Protein AF-0000000078831819 (afdb_homodimer)

Radius of gyration: 23.9 Å; Cα contacts (8 Å, |Δi|>4): 317; chains: 2; bounding box: 110×60×54 Å

pLDDT: mean 78.84, std 21.41, range [28.0, 97.81]

Foldseek 3Di:
DDPPPPPPPPPPVPPPQQDQDDPLLVLLQVQCQVPPWDFLVSSVCVSCVVPVVDQDSVRSVVSQVVCCVSQQWPWDPPDPTGIIHGPDHPVVNVVSVLQVCCVPPVVNDSVVVVVVVPPPDPPDPVNVVVVVVVVVVVVVVVD/DDPPPPPPPPPPVPPPQQDQDDPLLVLLQVQCQVPPWDFLVSSVCVSCVVPVVDQDSVRSVVSQVVCCVSQQWPWDPPDPTGIIHGPDHPVVNVVSVLQVCCVPPVVNDSVVVVVVVPPPDPPDPVNVVVVVVVVVVVVVVVD

Organism: Myxococcus xanthus (strain DK1622) (NCBI:txid246197)

Secondary structure (DSSP, 8-state):
----------------PPPPP-HHHHHHHHHHHHH-SEEHHHHHHHHHSS-TTSS-HHHHHHHHHHHHHHTSEEEE-SSSS-EEEESS-HHHHHHHHHHHHHHHHSTT-HHHHHHHHHHHS---HHHHHHHHHHHHHHHHTT-/----------------PPPPP-HHHHHHHHHHHHH-SEEHHHHHHHHHSS-TTSS-HHHHHHHHHHHHHHTSEEEE-SSSS-EEEESS-HHHHHHHHHHHHHHHHSTT-HHHHHHHHHHHS---HHHHHHHHHHHHHHHHTT-

Sequence (286 aa):
MDPGNRVTEGSIMSETKLPRPTDGELAILRVLWARGDSTVREVHEALTRDEPEGTGYTTVLKLMQIMTEKGLVERDESQRAHVYRPRATEQRTQRQLVTDLVDRAFGGSPARLAMQALSSKKTRPEELAELRRLLDTLEGGEEMDPGNRVTEGSIMSETKLPRPTDGELAILRVLWARGDSTVREVHEALTRDEPEGTGYTTVLKLMQIMTEKGLVERDESQRAHVYRPRATEQRTQRQLVTDLVDRAFGGSPARLAMQALSSKKTRPEELAELRRLLDTLEGGEE

Structure (mmCIF, N/CA/C/O backbone):
data_AF-0000000078831819-model_v1
#
loop_
_entity.id
_entity.type
_entity.pdbx_description
1 polymer 'Transcriptional regulator'
#
loop_
_atom_site.group_PDB
_atom_site.id
_atom_site.type_symbol
_atom_site.label_atom_id
_atom_site.label_alt_id
_atom_site.label_comp_id
_atom_site.label_asym_id
_atom_site.label_entity_id
_atom_site.label_seq_id
_atom_site.pdbx_PDB_ins_code
_atom_site.Cartn_x
_atom_site.Cartn_y
_atom_site.Cartn_z
_atom_site.occupancy
_atom_site.B_iso_or_equiv
_atom_site.auth_seq_id
_atom_site.auth_comp_id
_atom_site.auth_asym_id
_atom_site.auth_atom_id
_atom_site.pdbx_PDB_model_num
ATOM 1 N N . MET A 1 1 ? 55.812 18.984 -0.105 1 28 1 MET A N 1
ATOM 2 C CA . MET A 1 1 ? 54.875 17.875 -0.067 1 28 1 MET A CA 1
ATOM 3 C C . MET A 1 1 ? 53.438 18.375 -0.022 1 28 1 MET A C 1
ATOM 5 O O . MET A 1 1 ? 53.062 19.094 0.899 1 28 1 MET A O 1
ATOM 9 N N . ASP A 1 2 ? 52.781 18.656 -1.198 1 32.28 2 ASP A N 1
ATOM 10 C CA . ASP A 1 2 ? 51.562 19.344 -1.568 1 32.28 2 ASP A CA 1
ATOM 11 C C . ASP A 1 2 ? 50.344 18.625 -1.001 1 32.28 2 ASP A C 1
ATOM 13 O O . ASP A 1 2 ? 50.25 17.391 -1.072 1 32.28 2 ASP A O 1
ATOM 17 N N . PRO A 1 3 ? 49.688 19.219 0.095 1 40.97 3 PRO A N 1
ATOM 18 C CA . PRO A 1 3 ? 48.469 18.766 0.741 1 40.97 3 PRO A CA 1
ATOM 19 C C . PRO A 1 3 ? 47.344 18.453 -0.26 1 40.97 3 PRO A C 1
ATOM 21 O O . PRO A 1 3 ? 46.906 19.344 -0.987 1 40.97 3 PRO A O 1
ATOM 24 N N . GLY A 1 4 ? 47.562 17.5 -1.184 1 33.91 4 GLY A N 1
ATOM 25 C CA . GLY A 1 4 ? 46.594 17.125 -2.193 1 33.91 4 GLY A CA 1
ATOM 26 C C . GLY A 1 4 ? 45.188 17.047 -1.657 1 33.91 4 GLY A C 1
ATOM 27 O O . GLY A 1 4 ? 44.969 16.828 -0.462 1 33.91 4 GLY A O 1
ATOM 28 N N . ASN A 1 5 ? 44.25 17.844 -2.244 1 34.47 5 ASN A N 1
ATOM 29 C CA . ASN A 1 5 ? 42.812 18.016 -2.229 1 34.47 5 ASN A CA 1
ATOM 30 C C . ASN A 1 5 ? 42.094 16.672 -2.281 1 34.47 5 ASN A C 1
ATOM 32 O O . ASN A 1 5 ? 42.062 16.016 -3.324 1 34.47 5 ASN A O 1
ATOM 36 N N . ARG A 1 6 ? 42.281 15.727 -1.35 1 34.19 6 ARG A N 1
ATOM 37 C CA . ARG A 1 6 ? 41.406 14.578 -1.283 1 34.19 6 ARG A CA 1
ATOM 38 C C . ARG A 1 6 ? 39.969 14.977 -1.597 1 34.19 6 ARG A C 1
ATOM 40 O O . ARG A 1 6 ? 39.438 15.938 -1.018 1 34.19 6 ARG A O 1
ATOM 47 N N . VAL A 1 7 ? 39.531 14.867 -2.824 1 34.16 7 VAL A N 1
ATOM 48 C CA . VAL A 1 7 ? 38.125 14.852 -3.199 1 34.16 7 VAL A CA 1
ATOM 49 C C . VAL A 1 7 ? 37.281 14.203 -2.086 1 34.16 7 VAL A C 1
ATOM 51 O O . VAL A 1 7 ? 37.594 13.094 -1.64 1 34.16 7 VAL A O 1
ATOM 54 N N . THR A 1 8 ? 36.812 14.859 -1.076 1 34.12 8 THR A N 1
ATOM 55 C CA . THR A 1 8 ? 35.75 14.484 -0.169 1 34.12 8 THR A CA 1
ATOM 56 C C . THR A 1 8 ? 34.688 13.641 -0.892 1 34.12 8 THR A C 1
ATOM 58 O O . THR A 1 8 ? 34.156 14.055 -1.924 1 34.12 8 THR A O 1
ATOM 61 N N . GLU A 1 9 ? 35 12.391 -1.192 1 35.53 9 GLU A N 1
ATOM 62 C CA . GLU A 1 9 ? 33.969 11.438 -1.613 1 35.53 9 GLU A CA 1
ATOM 63 C C . GLU A 1 9 ? 32.625 11.781 -1.012 1 35.53 9 GLU A C 1
ATOM 65 O O . GLU A 1 9 ? 32.469 11.859 0.21 1 35.53 9 GLU A O 1
ATOM 70 N N . GLY A 1 10 ? 31.938 12.805 -1.481 1 32.88 10 GLY A N 1
ATOM 71 C CA . GLY A 1 10 ? 30.562 13.125 -1.182 1 32.88 10 GLY A CA 1
ATOM 72 C C . GLY A 1 10 ? 29.75 11.922 -0.715 1 32.88 10 GLY A C 1
ATOM 73 O O . GLY A 1 10 ? 29.781 10.867 -1.348 1 32.88 10 GLY A O 1
ATOM 74 N N . SER A 1 11 ? 29.703 11.547 0.594 1 34.66 11 SER A N 1
ATOM 75 C CA . SER A 1 11 ? 28.734 10.672 1.253 1 34.66 11 SER A CA 1
ATOM 76 C C . SER A 1 11 ? 27.422 10.602 0.471 1 34.66 11 SER A C 1
ATOM 78 O O . SER A 1 11 ? 26.609 11.531 0.524 1 34.66 11 SER A O 1
ATOM 80 N N . ILE A 1 12 ? 27.375 10.453 -0.701 1 37.41 12 ILE A N 1
ATOM 81 C CA . ILE A 1 12 ? 26.109 10.195 -1.387 1 37.41 12 ILE A CA 1
ATOM 82 C C . ILE A 1 12 ? 25.172 9.445 -0.459 1 37.41 12 ILE A C 1
ATOM 84 O O . ILE A 1 12 ? 25.453 8.305 -0.063 1 37.41 12 ILE A O 1
ATOM 88 N N . MET A 1 13 ? 24.703 9.891 0.662 1 36.41 13 MET A N 1
ATOM 89 C CA . MET A 1 13 ? 23.672 9.32 1.527 1 36.41 13 MET A CA 1
ATOM 90 C C . MET A 1 13 ? 22.766 8.367 0.749 1 36.41 13 MET A C 1
ATOM 92 O O . MET A 1 13 ? 22.078 8.781 -0.179 1 36.41 13 MET A O 1
ATOM 96 N N . SER A 1 14 ? 23.172 7.242 0.326 1 42.62 14 SER A N 1
ATOM 97 C CA . SER A 1 14 ? 22.328 6.16 -0.177 1 42.62 14 SER A CA 1
ATOM 98 C C . SER A 1 14 ? 20.891 6.336 0.264 1 42.62 14 SER A C 1
ATOM 100 O O . SER A 1 14 ? 20.609 6.539 1.448 1 42.62 14 SER A O 1
ATOM 102 N N . GLU A 1 15 ? 20.172 7.062 -0.358 1 53.5 15 GLU A N 1
ATOM 103 C CA . GLU A 1 15 ? 18.781 7.277 0.006 1 53.5 15 GLU A CA 1
ATOM 104 C C . GLU A 1 15 ? 18.141 6.004 0.561 1 53.5 15 GLU A C 1
ATOM 106 O O . GLU A 1 15 ? 17.953 5.027 -0.17 1 53.5 15 GLU A O 1
ATOM 111 N N . THR A 1 16 ? 18.562 5.617 1.801 1 65.25 16 THR A N 1
ATOM 112 C CA . THR A 1 16 ? 18.047 4.453 2.51 1 65.25 16 THR A CA 1
ATOM 113 C C . THR A 1 16 ? 16.516 4.371 2.367 1 65.25 16 THR A C 1
ATOM 115 O O . THR A 1 16 ? 15.852 5.395 2.23 1 65.25 16 THR A O 1
ATOM 118 N N . LYS A 1 17 ? 16.094 3.244 2.088 1 82.25 17 LYS A N 1
ATOM 119 C CA . LYS A 1 17 ? 14.664 2.971 2.014 1 82.25 17 LYS A CA 1
ATOM 120 C C . LYS A 1 17 ? 13.961 3.389 3.301 1 82.25 17 LYS A C 1
ATOM 122 O O . LYS A 1 17 ? 14.422 3.07 4.398 1 82.25 17 LYS A O 1
ATOM 127 N N . LEU A 1 18 ? 13.062 4.359 3.176 1 86.38 18 LEU A N 1
ATOM 128 C CA . LEU A 1 18 ? 12.25 4.785 4.309 1 86.38 18 LEU A CA 1
ATOM 129 C C . LEU A 1 18 ? 11.375 3.643 4.812 1 86.38 18 LEU A C 1
ATOM 131 O O . LEU A 1 18 ? 10.891 2.83 4.02 1 86.38 18 LEU A O 1
ATOM 135 N N . PRO A 1 19 ? 11.273 3.611 6.109 1 92.5 19 PRO A N 1
ATOM 136 C CA . PRO A 1 19 ? 10.289 2.637 6.59 1 92.5 19 PRO A CA 1
ATOM 137 C C . PRO A 1 19 ? 8.891 2.893 6.043 1 92.5 19 PRO A C 1
ATOM 139 O O . PRO A 1 19 ? 8.484 4.047 5.879 1 92.5 19 PRO A O 1
ATOM 142 N N . ARG A 1 20 ? 8.242 1.849 5.812 1 91.06 20 ARG A N 1
ATOM 143 C CA . ARG A 1 20 ? 6.871 1.971 5.324 1 91.06 20 ARG A CA 1
ATOM 144 C C . ARG A 1 20 ? 5.926 2.389 6.445 1 91.06 20 ARG A C 1
ATOM 146 O O . ARG A 1 20 ? 5.766 1.664 7.43 1 91.06 20 ARG A O 1
ATOM 153 N N . PRO A 1 21 ? 5.293 3.459 6.293 1 95.44 21 PRO A N 1
ATOM 154 C CA . PRO A 1 21 ? 4.375 3.885 7.352 1 95.44 21 PRO A CA 1
ATOM 155 C C . PRO A 1 21 ? 3.08 3.074 7.375 1 95.44 21 PRO A C 1
ATOM 157 O O . PRO A 1 21 ? 2.59 2.66 6.32 1 95.44 21 PRO A O 1
ATOM 160 N N . THR A 1 22 ? 2.568 2.881 8.625 1 93 22 THR A N 1
ATOM 161 C CA . THR A 1 22 ? 1.211 2.363 8.766 1 93 22 THR A CA 1
ATOM 162 C C . THR A 1 22 ? 0.185 3.43 8.383 1 93 22 THR A C 1
ATOM 164 O O . THR A 1 22 ? 0.547 4.57 8.086 1 93 22 THR A O 1
ATOM 167 N N . ASP A 1 23 ? -1.104 3.076 8.383 1 92.38 23 ASP A N 1
ATOM 168 C CA . ASP A 1 23 ? -2.158 4.027 8.039 1 92.38 23 ASP A CA 1
ATOM 169 C C . ASP A 1 23 ? -2.184 5.191 9.031 1 92.38 23 ASP A C 1
ATOM 171 O O . ASP A 1 23 ? -2.293 6.352 8.625 1 92.38 23 ASP A O 1
ATOM 175 N N . GLY A 1 24 ? -2.086 4.824 10.266 1 93.75 24 GLY A N 1
ATOM 176 C CA . GLY A 1 24 ? -2.07 5.855 11.289 1 93.75 24 GLY A CA 1
ATOM 177 C C . GLY A 1 24 ? -0.877 6.785 11.18 1 93.75 24 GLY A C 1
ATOM 178 O O . GLY A 1 24 ? -1.009 7.996 11.375 1 93.75 24 GLY A O 1
ATOM 179 N N . GLU A 1 25 ? 0.225 6.223 10.867 1 96.88 25 GLU A N 1
ATOM 180 C CA . GLU A 1 25 ? 1.442 7.016 10.719 1 96.88 25 GLU A CA 1
ATOM 181 C C . GLU A 1 25 ? 1.363 7.922 9.492 1 96.88 25 GLU A C 1
ATOM 183 O O . GLU A 1 25 ? 1.803 9.07 9.539 1 96.88 25 GLU A O 1
ATOM 188 N N . LEU A 1 26 ? 0.798 7.398 8.477 1 95.94 26 LEU A N 1
ATOM 189 C CA . LEU A 1 26 ? 0.632 8.195 7.262 1 95.94 26 LEU A CA 1
ATOM 190 C C . LEU A 1 26 ? -0.303 9.375 7.508 1 95.94 26 LEU A C 1
ATOM 192 O O . LEU A 1 26 ? -0.081 10.469 6.984 1 95.94 26 LEU A O 1
ATOM 196 N N . ALA A 1 27 ? -1.314 9.18 8.289 1 94.94 27 ALA A N 1
ATOM 197 C CA . ALA A 1 27 ? -2.227 10.258 8.648 1 94.94 27 ALA A CA 1
ATOM 198 C C . ALA A 1 27 ? -1.489 11.375 9.383 1 94.94 27 ALA A C 1
ATOM 200 O O . ALA A 1 27 ? -1.714 12.562 9.117 1 94.94 27 ALA A O 1
ATOM 201 N N . ILE A 1 28 ? -0.644 10.953 10.227 1 96.88 28 ILE A N 1
ATOM 202 C CA . ILE A 1 28 ? 0.141 11.922 10.984 1 96.88 28 ILE A CA 1
ATOM 203 C C . ILE A 1 28 ? 1.095 12.656 10.047 1 96.88 28 ILE A C 1
ATOM 205 O O . ILE A 1 28 ? 1.221 13.883 10.117 1 96.88 28 ILE A O 1
ATOM 209 N N . LEU A 1 29 ? 1.795 11.93 9.195 1 97.62 29 LEU A N 1
ATOM 210 C CA . LEU A 1 29 ? 2.699 12.539 8.227 1 97.62 29 LEU A CA 1
ATOM 211 C C . LEU A 1 29 ? 1.966 13.562 7.363 1 97.62 29 LEU A C 1
ATOM 213 O O . LEU A 1 29 ? 2.496 14.641 7.082 1 97.62 29 LEU A O 1
ATOM 217 N N . ARG A 1 30 ? 0.798 13.242 6.957 1 96 30 ARG A N 1
ATOM 218 C CA . ARG A 1 30 ? 0.017 14.156 6.133 1 96 30 ARG A CA 1
ATOM 219 C C . ARG A 1 30 ? -0.252 15.461 6.871 1 96 30 ARG A C 1
ATOM 221 O O . ARG A 1 30 ? -0.198 16.547 6.273 1 96 30 ARG A O 1
ATOM 228 N N . VAL A 1 31 ? -0.571 15.398 8.117 1 96.31 31 VAL A N 1
ATOM 229 C CA . VAL A 1 31 ? -0.778 16.594 8.93 1 96.31 31 VAL A CA 1
ATOM 230 C C . VAL A 1 31 ? 0.507 17.422 8.969 1 96.31 31 VAL A C 1
ATOM 232 O O . VAL A 1 31 ? 0.478 18.641 8.773 1 96.31 31 VAL A O 1
ATOM 235 N N . LEU A 1 32 ? 1.627 16.781 9.203 1 97.19 32 LEU A N 1
ATOM 236 C CA . LEU A 1 32 ? 2.91 17.469 9.32 1 97.19 32 LEU A CA 1
ATOM 237 C C . LEU A 1 32 ? 3.303 18.109 7.996 1 97.19 32 LEU A C 1
ATOM 239 O O . LEU A 1 32 ? 3.879 19.203 7.984 1 97.19 32 LEU A O 1
ATOM 243 N N . TRP A 1 33 ? 3.035 17.438 6.918 1 96.44 33 TRP A N 1
ATOM 244 C CA . TRP A 1 33 ? 3.334 18.016 5.605 1 96.44 33 TRP A CA 1
ATOM 245 C C . TRP A 1 33 ? 2.467 19.234 5.332 1 96.44 33 TRP A C 1
ATOM 247 O O . TRP A 1 33 ? 2.938 20.219 4.758 1 96.44 33 TRP A O 1
ATOM 257 N N . ALA A 1 34 ? 1.276 19.172 5.727 1 94.88 34 ALA A N 1
ATOM 258 C CA . ALA A 1 34 ? 0.322 20.25 5.453 1 94.88 34 ALA A CA 1
ATOM 259 C C . ALA A 1 34 ? 0.553 21.438 6.375 1 94.88 34 ALA A C 1
ATOM 261 O O . ALA A 1 34 ? 0.52 22.594 5.938 1 94.88 34 ALA A O 1
ATOM 262 N N . ARG A 1 35 ? 0.819 21.172 7.625 1 94.69 35 ARG A N 1
ATOM 263 C CA . ARG A 1 35 ? 0.891 22.219 8.648 1 94.69 35 ARG A CA 1
ATOM 264 C C . ARG A 1 35 ? 2.33 22.672 8.867 1 94.69 35 ARG A C 1
ATOM 266 O O . ARG A 1 35 ? 2.57 23.812 9.289 1 94.69 35 ARG A O 1
ATOM 273 N N . GLY A 1 36 ? 3.227 21.797 8.625 1 94.38 36 GLY A N 1
ATOM 274 C CA . GLY A 1 36 ? 4.605 22.047 9.023 1 94.38 36 GLY A CA 1
ATOM 275 C C . GLY A 1 36 ? 4.938 21.484 10.391 1 94.38 36 GLY A C 1
ATOM 276 O O . GLY A 1 36 ? 4.191 20.656 10.93 1 94.38 36 GLY A O 1
ATOM 277 N N . ASP A 1 37 ? 6.109 21.891 10.906 1 94.25 37 ASP A N 1
ATOM 278 C CA . ASP A 1 37 ? 6.527 21.422 12.219 1 94.25 37 ASP A CA 1
ATOM 279 C C . ASP A 1 37 ? 5.414 21.609 13.25 1 94.25 37 ASP A C 1
ATOM 281 O O . ASP A 1 37 ? 4.824 22.688 13.344 1 94.25 37 ASP A O 1
ATOM 285 N N . SER A 1 38 ? 5.074 20.547 13.961 1 95.81 38 SER A N 1
ATOM 286 C CA . SER A 1 38 ? 3.912 20.578 14.844 1 95.81 38 SER A CA 1
ATOM 287 C C . SER A 1 38 ? 4.176 19.812 16.141 1 95.81 38 SER A C 1
ATOM 289 O O . SER A 1 38 ? 4.961 18.859 16.156 1 95.81 38 SER A O 1
ATOM 291 N N . THR A 1 39 ? 3.533 20.297 17.172 1 95.19 39 THR A N 1
ATOM 292 C CA . THR A 1 39 ? 3.523 19.547 18.438 1 95.19 39 THR A CA 1
ATOM 293 C C . THR A 1 39 ? 2.52 18.406 18.375 1 95.19 39 THR A C 1
ATOM 295 O O . THR A 1 39 ? 1.704 18.328 17.453 1 95.19 39 THR A O 1
ATOM 298 N N . VAL A 1 40 ? 2.65 17.5 19.375 1 95.69 40 VAL A N 1
ATOM 299 C CA . VAL A 1 40 ? 1.69 16.406 19.484 1 95.69 40 VAL A CA 1
ATOM 300 C C . VAL A 1 40 ? 0.275 16.969 19.578 1 95.69 40 VAL A C 1
ATOM 302 O O . VAL A 1 40 ? -0.653 16.453 18.953 1 95.69 40 VAL A O 1
ATOM 305 N N . ARG A 1 41 ? 0.105 18.016 20.328 1 94.25 41 ARG A N 1
ATOM 306 C CA . ARG A 1 41 ? -1.2 18.625 20.516 1 94.25 41 ARG A CA 1
ATOM 307 C C . ARG A 1 41 ? -1.77 19.125 19.203 1 94.25 41 ARG A C 1
ATOM 309 O O . ARG A 1 41 ? -2.939 18.891 18.891 1 94.25 41 ARG A O 1
ATOM 316 N N . GLU A 1 42 ? -0.965 19.797 18.469 1 95 42 GLU A N 1
ATOM 317 C CA . GLU A 1 42 ? -1.386 20.344 17.172 1 95 42 GLU A CA 1
ATOM 318 C C . GLU A 1 42 ? -1.774 19.234 16.203 1 95 42 GLU A C 1
ATOM 320 O O . GLU A 1 42 ? -2.762 19.344 15.484 1 95 42 GLU A O 1
ATOM 325 N N . VAL A 1 43 ? -0.988 18.172 16.188 1 96.75 43 VAL A N 1
ATOM 326 C CA . VAL A 1 43 ? -1.274 17.047 15.312 1 96.75 43 VAL A CA 1
ATOM 327 C C . VAL A 1 43 ? -2.584 16.391 15.734 1 96.75 43 VAL A C 1
ATOM 329 O O . VAL A 1 43 ? -3.434 16.078 14.891 1 96.75 43 VAL A O 1
ATOM 332 N N . HIS A 1 44 ? -2.729 16.203 17.031 1 96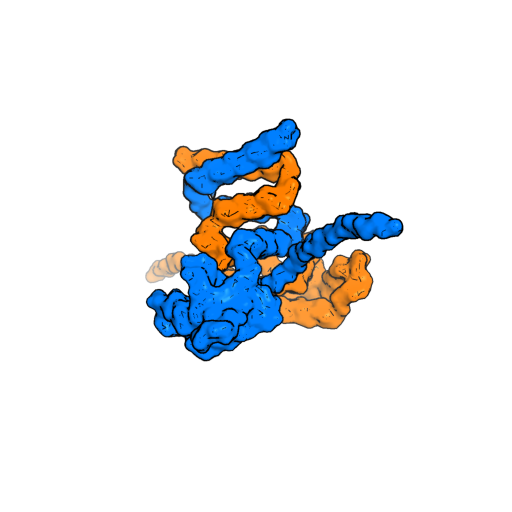.19 44 HIS A N 1
ATOM 333 C CA . HIS A 1 44 ? -3.936 15.586 17.562 1 96.19 44 HIS A CA 1
ATOM 334 C C . HIS A 1 44 ? -5.18 16.391 17.188 1 96.19 44 HIS A C 1
ATOM 336 O O . HIS A 1 44 ? -6.172 15.82 16.734 1 96.19 44 HIS A O 1
ATOM 342 N N . GLU A 1 45 ? -5.137 17.672 17.344 1 95.31 45 GLU A N 1
ATOM 343 C CA . GLU A 1 45 ? -6.254 18.547 17.016 1 95.31 45 GLU A CA 1
ATOM 344 C C . GLU A 1 45 ? -6.602 18.469 15.531 1 95.31 45 GLU A C 1
ATOM 346 O O . GLU A 1 45 ? -7.781 18.438 15.164 1 95.31 45 GLU A O 1
ATOM 351 N N . ALA A 1 46 ? -5.574 18.422 14.75 1 94.81 46 ALA A N 1
ATOM 352 C CA . ALA A 1 46 ? -5.793 18.359 13.305 1 94.81 46 ALA A CA 1
ATOM 353 C C . ALA A 1 46 ? -6.461 17.047 12.914 1 94.81 46 ALA A C 1
ATOM 355 O O . ALA A 1 46 ? -7.328 17.016 12.039 1 94.81 46 ALA A O 1
ATOM 356 N N . LEU A 1 47 ? -6.051 15.922 13.492 1 93.94 47 LEU A N 1
ATOM 357 C CA . LEU A 1 47 ? -6.57 14.594 13.172 1 93.94 47 LEU A CA 1
ATOM 358 C C . LEU A 1 47 ? -8.016 14.453 13.648 1 93.94 47 LEU A C 1
ATOM 360 O O . LEU A 1 47 ? -8.781 13.664 13.086 1 93.94 47 LEU A O 1
ATOM 364 N N . THR A 1 48 ? -8.414 15.156 14.656 1 92.31 48 THR A N 1
ATOM 365 C CA . THR A 1 48 ? -9.711 14.93 15.289 1 92.31 48 THR A CA 1
ATOM 366 C C . THR A 1 48 ? -10.664 16.078 14.992 1 92.31 48 THR A C 1
ATOM 368 O O . THR A 1 48 ? -11.766 16.141 15.539 1 92.31 48 THR A O 1
ATOM 371 N N . ARG A 1 49 ? -10.164 16.984 14.234 1 87.62 49 ARG A N 1
ATOM 372 C CA . ARG A 1 49 ? -10.961 18.172 13.93 1 87.62 49 ARG A CA 1
ATOM 373 C C . ARG A 1 49 ? -12.344 17.781 13.43 1 87.62 49 ARG A C 1
ATOM 375 O O . ARG A 1 49 ? -13.352 18.328 13.883 1 87.62 49 ARG A O 1
ATOM 382 N N . ASP A 1 50 ? -12.398 16.844 12.586 1 79.12 50 ASP A N 1
ATOM 383 C CA . ASP A 1 50 ? -13.688 16.484 12 1 79.12 50 ASP A CA 1
ATOM 384 C C . ASP A 1 50 ? -14.227 15.188 12.609 1 79.12 50 ASP A C 1
ATOM 386 O O . ASP A 1 50 ? -15.344 14.773 12.305 1 79.12 50 ASP A O 1
ATOM 390 N N . GLU A 1 51 ? -13.445 14.562 13.453 1 78.19 51 GLU A N 1
ATOM 391 C CA . GLU A 1 51 ? -13.852 13.344 14.164 1 78.19 51 GLU A CA 1
ATOM 392 C C . GLU A 1 51 ? -13.406 13.383 15.617 1 78.19 51 GLU A C 1
ATOM 394 O O . GLU A 1 51 ? -12.438 12.719 15.992 1 78.19 51 GLU A O 1
ATOM 399 N N . PRO A 1 52 ? -14.211 14.047 16.422 1 71.38 52 PRO A N 1
ATOM 400 C CA . PRO A 1 52 ? -13.805 14.227 17.812 1 71.38 52 PRO A CA 1
ATOM 401 C C . PRO A 1 52 ? -13.562 12.906 18.531 1 71.38 52 PRO A C 1
ATOM 403 O O . PRO A 1 52 ? -12.742 12.836 19.453 1 71.38 52 PRO A O 1
ATOM 406 N N . GLU A 1 53 ? -14.32 11.938 18.109 1 70.44 53 GLU A N 1
ATOM 407 C CA . GLU A 1 53 ? -14.125 10.633 18.734 1 70.44 53 GLU A CA 1
ATOM 408 C C . GLU A 1 53 ? -13.008 9.852 18.062 1 70.44 53 GLU A C 1
ATOM 410 O O . GLU A 1 53 ? -12.867 8.641 18.266 1 70.44 53 GLU A O 1
ATOM 415 N N . GLY A 1 54 ? -12.266 10.602 17.453 1 75.12 54 GLY A N 1
ATOM 416 C CA . GLY A 1 54 ? -11.211 9.961 16.672 1 75.12 54 GLY A CA 1
ATOM 417 C C . GLY A 1 54 ? -10.047 9.5 17.531 1 75.12 54 GLY A C 1
ATOM 418 O O . GLY A 1 54 ? -10.242 9.078 18.672 1 75.12 54 GLY A O 1
ATOM 419 N N . THR A 1 55 ? -8.82 9.406 17.203 1 82 55 THR A N 1
ATOM 420 C CA . THR A 1 55 ? -7.605 8.891 17.828 1 82 55 THR A CA 1
ATOM 421 C C . THR A 1 55 ? -7.27 9.688 19.078 1 82 55 THR A C 1
ATOM 423 O O . THR A 1 55 ? -7.203 10.922 19.047 1 82 55 THR A O 1
ATOM 426 N N . GLY A 1 56 ? -7.203 9.016 20.188 1 92.31 56 GLY A N 1
ATOM 427 C CA . GLY A 1 56 ? -6.883 9.664 21.453 1 92.31 56 GLY A CA 1
ATOM 428 C C . GLY A 1 56 ? -5.531 10.352 21.453 1 92.31 56 GLY A C 1
ATOM 429 O O . GLY A 1 56 ? -4.648 9.984 20.672 1 92.31 56 GLY A O 1
ATOM 430 N N . TYR A 1 57 ? -5.438 11.336 22.375 1 94.5 57 TYR A N 1
ATOM 431 C CA . TYR A 1 57 ? -4.203 12.102 22.484 1 94.5 57 TYR A CA 1
ATOM 432 C C . TYR A 1 57 ? -3.023 11.188 22.797 1 94.5 57 TYR A C 1
ATOM 434 O O . TYR A 1 57 ? -1.969 11.289 22.172 1 94.5 57 TYR A O 1
ATOM 442 N N . THR A 1 58 ? -3.129 10.281 23.688 1 94.88 58 THR A N 1
ATOM 443 C CA . THR A 1 58 ? -2.055 9.391 24.094 1 94.88 58 THR A CA 1
ATOM 444 C C . THR A 1 58 ? -1.65 8.461 22.953 1 94.88 58 THR A C 1
ATOM 446 O O . THR A 1 58 ? -0.479 8.102 22.828 1 94.88 58 THR A O 1
ATOM 449 N N . THR A 1 59 ? -2.623 8.078 22.156 1 95.38 59 THR A N 1
ATO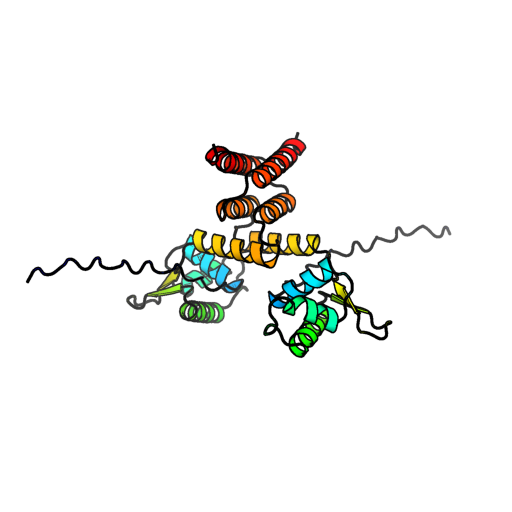M 450 C CA . THR A 1 59 ? -2.35 7.262 20.984 1 95.38 59 THR A CA 1
ATOM 451 C C . THR A 1 59 ? -1.479 8.023 19.984 1 95.38 59 THR A C 1
ATOM 453 O O . THR A 1 59 ? -0.493 7.488 19.469 1 95.38 59 THR A O 1
ATOM 456 N N . VAL A 1 60 ? -1.88 9.25 19.812 1 96.81 60 VAL A N 1
ATOM 457 C CA . VAL A 1 60 ? -1.116 10.086 18.891 1 96.81 60 VAL A CA 1
ATOM 458 C C . VAL A 1 60 ? 0.299 10.289 19.422 1 96.81 60 VAL A C 1
ATOM 460 O O . VAL A 1 60 ? 1.274 10.188 18.672 1 96.81 60 VAL A O 1
ATOM 463 N N . LEU A 1 61 ? 0.396 10.539 20.688 1 96.44 61 LEU A N 1
ATOM 464 C CA . LEU A 1 61 ? 1.696 10.711 21.328 1 96.44 61 LEU A CA 1
ATOM 465 C C . LEU A 1 61 ? 2.564 9.477 21.125 1 96.44 61 LEU A C 1
ATOM 467 O O . LEU A 1 61 ? 3.707 9.578 20.672 1 96.44 61 LEU A O 1
ATOM 471 N N . LYS A 1 62 ? 2.076 8.367 21.391 1 97.31 62 LYS A N 1
ATOM 472 C CA . LYS A 1 62 ? 2.807 7.105 21.25 1 97.31 62 LYS A CA 1
ATOM 473 C C . LYS A 1 62 ? 3.219 6.855 19.812 1 97.31 62 LYS A C 1
ATOM 475 O O . LYS A 1 62 ? 4.344 6.418 19.547 1 97.31 62 LYS A O 1
ATOM 480 N N . LEU A 1 63 ? 2.293 7.113 18.969 1 97.38 63 LEU A N 1
ATOM 481 C CA . LEU A 1 63 ? 2.592 6.914 17.547 1 97.38 63 LEU A CA 1
ATOM 482 C C . LEU A 1 63 ? 3.742 7.812 17.109 1 97.38 63 LEU A C 1
ATOM 484 O O . LEU A 1 63 ? 4.637 7.367 16.375 1 97.38 63 LEU A O 1
ATOM 488 N N . MET A 1 64 ? 3.693 9.008 17.516 1 97.5 64 MET A N 1
ATOM 489 C CA . MET A 1 64 ? 4.738 9.945 17.109 1 97.5 64 MET A CA 1
ATOM 490 C C . MET A 1 64 ? 6.082 9.555 17.719 1 97.5 64 MET A C 1
ATOM 492 O O . MET A 1 64 ? 7.129 9.758 17.094 1 97.5 64 MET A O 1
ATOM 496 N N . GLN A 1 65 ? 6.047 8.969 18.875 1 97 65 GLN A N 1
ATOM 497 C CA . GLN A 1 65 ? 7.266 8.43 19.469 1 97 65 GLN A CA 1
ATOM 498 C C . GLN A 1 65 ? 7.797 7.246 18.672 1 97 65 GLN A C 1
ATOM 500 O O . GLN A 1 65 ? 8.992 7.172 18.391 1 97 65 GLN A O 1
ATOM 505 N N . ILE A 1 66 ? 6.941 6.355 18.312 1 97.75 66 ILE A N 1
ATOM 506 C CA . ILE A 1 66 ? 7.293 5.203 17.5 1 97.75 66 ILE A CA 1
ATOM 507 C C . ILE A 1 66 ? 7.852 5.676 16.156 1 97.75 66 ILE A C 1
ATOM 509 O O . ILE A 1 66 ? 8.844 5.137 15.656 1 97.75 66 ILE A O 1
ATOM 513 N N . MET A 1 67 ? 7.207 6.641 15.617 1 97.81 67 MET A N 1
ATOM 514 C CA . MET A 1 67 ? 7.645 7.191 14.336 1 97.81 67 MET A CA 1
ATOM 515 C C . MET A 1 67 ? 9.047 7.773 14.445 1 97.81 67 MET A C 1
ATOM 517 O O . MET A 1 67 ? 9.828 7.715 13.492 1 97.81 67 MET A O 1
ATOM 521 N N . THR A 1 68 ? 9.352 8.367 15.523 1 96.69 68 THR A N 1
ATOM 522 C CA . THR A 1 68 ? 10.688 8.898 15.766 1 96.69 68 THR A CA 1
ATOM 523 C C . THR A 1 68 ? 11.719 7.766 15.797 1 96.69 68 THR A C 1
ATOM 525 O O . THR A 1 68 ? 12.781 7.871 15.18 1 96.69 68 THR A O 1
ATOM 528 N N . GLU A 1 69 ? 11.391 6.688 16.453 1 96.69 69 GLU A N 1
ATOM 529 C CA . GLU A 1 69 ? 12.273 5.531 16.531 1 96.69 69 GLU A CA 1
ATOM 530 C C . GLU A 1 69 ? 12.5 4.906 15.156 1 96.69 69 GLU A C 1
ATOM 532 O O . GLU A 1 69 ? 13.602 4.457 14.844 1 96.69 69 GLU A O 1
ATOM 537 N N . LYS A 1 70 ? 11.414 4.887 14.375 1 96.19 70 LYS A N 1
ATOM 538 C CA . LYS A 1 70 ? 11.477 4.316 13.031 1 96.19 70 LYS A CA 1
ATOM 539 C C . LYS A 1 70 ? 12.242 5.23 12.086 1 96.19 70 LYS A C 1
ATOM 541 O O . LYS A 1 70 ? 12.648 4.809 11 1 96.19 70 LYS A O 1
ATOM 546 N N . GLY A 1 71 ? 12.359 6.488 12.406 1 95.88 71 GLY A N 1
ATOM 547 C CA . GLY A 1 71 ? 13.016 7.461 11.539 1 95.88 71 GLY A CA 1
ATOM 548 C C . GLY A 1 71 ? 12.07 8.102 10.547 1 95.88 71 GLY A C 1
ATOM 549 O O . GLY A 1 71 ? 12.508 8.602 9.508 1 95.88 71 GLY A O 1
ATOM 550 N N . LEU A 1 72 ? 10.797 8.07 10.82 1 97.5 72 LEU A N 1
ATOM 551 C CA . LEU A 1 72 ? 9.82 8.719 9.953 1 97.5 72 LEU A CA 1
ATOM 552 C C . LEU A 1 72 ? 9.703 10.203 10.281 1 97.5 72 LEU A C 1
ATOM 554 O O . LEU A 1 72 ? 9.383 11.008 9.406 1 97.5 72 LEU A O 1
ATOM 558 N N . VAL A 1 73 ? 9.914 10.562 11.555 1 97.31 73 VAL A N 1
ATOM 559 C CA . VAL A 1 73 ? 9.898 11.953 12 1 97.31 73 VAL A CA 1
ATOM 560 C C . VAL A 1 73 ? 11.102 12.219 12.906 1 97.31 73 VAL A C 1
ATOM 562 O O . VAL A 1 73 ? 11.758 11.281 13.367 1 97.31 73 VAL A O 1
ATOM 565 N N . GLU A 1 74 ? 11.414 13.43 12.992 1 95.56 74 GLU A N 1
ATOM 566 C CA . GLU A 1 74 ? 12.406 13.891 13.953 1 95.56 74 GLU A CA 1
ATOM 567 C C . GLU A 1 74 ? 11.781 14.82 14.992 1 95.56 74 GLU A C 1
ATOM 569 O O . GLU A 1 74 ? 10.852 15.57 14.68 1 95.56 74 GLU A O 1
ATOM 574 N N . ARG A 1 75 ? 12.258 14.68 16.141 1 93.75 75 ARG A N 1
ATOM 575 C CA . ARG A 1 75 ? 11.797 15.523 17.25 1 93.75 75 ARG A CA 1
ATOM 576 C C . ARG A 1 75 ? 12.836 16.578 17.609 1 93.75 75 ARG A C 1
ATOM 578 O O . ARG A 1 75 ? 14.008 16.25 17.812 1 93.75 75 ARG A O 1
ATOM 585 N N . ASP A 1 76 ? 12.43 17.812 17.469 1 85.31 76 ASP A N 1
ATOM 586 C CA . ASP A 1 76 ? 13.281 18.891 17.922 1 85.31 76 ASP A CA 1
ATOM 587 C C . ASP A 1 76 ? 13.156 19.109 19.422 1 85.31 76 ASP A C 1
ATOM 589 O O . ASP A 1 76 ? 12.094 19.516 19.906 1 85.31 76 ASP A O 1
ATOM 593 N N . GLU A 1 77 ? 14.18 18.797 20.125 1 74.75 77 GLU A N 1
ATOM 594 C CA . GLU A 1 77 ? 14.172 18.875 21.578 1 74.75 77 GLU A CA 1
ATOM 595 C C . GLU A 1 77 ? 14.609 20.266 22.047 1 74.75 77 GLU A C 1
ATOM 597 O O . GLU A 1 77 ? 14.672 20.531 23.25 1 74.75 77 GLU A O 1
ATOM 602 N N . SER A 1 78 ? 15.078 21.062 21.172 1 74.06 78 SER A N 1
ATOM 603 C CA . SER A 1 78 ? 15.633 22.359 21.578 1 74.06 78 SER A CA 1
ATOM 604 C C . SER A 1 78 ? 14.539 23.312 22.047 1 74.06 78 SER A C 1
ATOM 606 O O . SER A 1 78 ? 14.82 24.297 22.719 1 74.06 78 SER A O 1
ATOM 608 N N . GLN A 1 79 ? 13.383 23.047 21.547 1 64.81 79 GLN A N 1
ATOM 609 C CA . GLN A 1 79 ? 12.273 23.906 21.938 1 64.81 79 GLN A CA 1
ATOM 610 C C . GLN A 1 79 ? 11.492 23.297 23.109 1 64.81 79 GLN A C 1
ATOM 612 O O . GLN A 1 79 ? 11.578 22.094 23.359 1 64.81 79 GLN A O 1
ATOM 617 N N . ARG A 1 80 ? 11.086 24.156 23.969 1 66.5 80 ARG A N 1
ATOM 618 C CA . ARG A 1 80 ? 10.297 23.734 25.125 1 66.5 80 ARG A CA 1
ATOM 619 C C . ARG A 1 80 ? 9.281 22.672 24.719 1 66.5 80 ARG A C 1
ATOM 621 O O . ARG A 1 80 ? 9.141 21.656 25.406 1 66.5 80 ARG A O 1
ATOM 628 N N . ALA A 1 81 ? 8.531 22.938 23.641 1 71.12 81 ALA A N 1
ATOM 629 C CA . ALA A 1 81 ? 7.57 21.922 23.203 1 71.12 81 ALA A CA 1
ATOM 630 C C . ALA A 1 81 ? 8.203 20.969 22.203 1 71.12 81 ALA A C 1
ATOM 632 O O . ALA A 1 81 ? 9.023 21.375 21.375 1 71.12 81 ALA A O 1
ATOM 633 N N . HIS A 1 82 ? 8.023 19.609 22.453 1 86.5 82 HIS A N 1
ATOM 634 C CA . HIS A 1 82 ? 8.5 18.625 21.469 1 86.5 82 HIS A CA 1
ATOM 635 C C . HIS A 1 82 ? 7.859 18.859 20.109 1 86.5 82 HIS A C 1
ATOM 637 O O . HIS A 1 82 ? 6.656 18.672 19.938 1 86.5 82 HIS A O 1
ATOM 643 N N . VAL A 1 83 ? 8.602 19.547 19.297 1 94.44 83 VAL A N 1
ATOM 644 C CA . VAL A 1 83 ? 8.164 19.812 17.938 1 94.44 83 VAL A CA 1
ATOM 645 C C . VAL A 1 83 ? 8.664 18.719 17 1 94.44 83 VAL A C 1
ATOM 647 O O . VAL A 1 83 ? 9.828 18.328 17.062 1 94.44 83 VAL A O 1
ATOM 650 N N . TYR A 1 84 ? 7.734 18.219 16.234 1 96.81 84 TYR A N 1
ATOM 651 C CA . TYR A 1 84 ? 8.047 17.141 15.305 1 96.81 84 TYR A CA 1
ATOM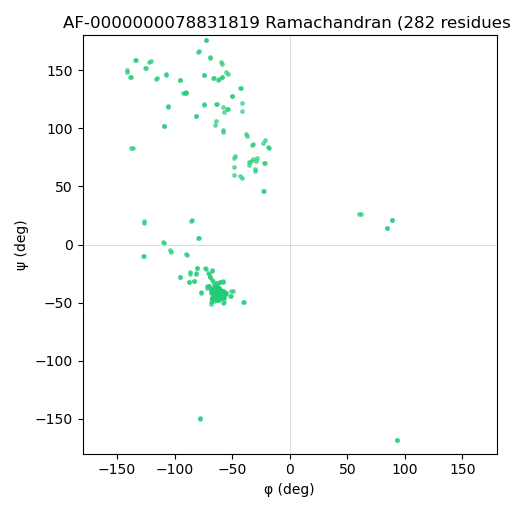 652 C C . TYR A 1 84 ? 8.062 17.641 13.867 1 96.81 84 TYR A C 1
ATOM 654 O O . TYR A 1 84 ? 7.266 18.516 13.5 1 96.81 84 TYR A O 1
ATOM 662 N N . ARG A 1 85 ? 8.945 17.047 13.086 1 96.12 85 ARG A N 1
ATOM 663 C CA . ARG A 1 85 ? 8.992 17.312 11.656 1 96.12 85 ARG A CA 1
ATOM 664 C C . ARG A 1 85 ? 9.203 16.016 10.867 1 96.12 85 ARG A C 1
ATOM 666 O O . ARG A 1 85 ? 9.898 15.117 11.328 1 96.12 85 ARG A O 1
ATOM 673 N N . PRO A 1 86 ? 8.555 15.938 9.672 1 96.88 86 PRO A N 1
ATOM 674 C CA . PRO A 1 86 ? 8.805 14.75 8.852 1 96.88 86 PRO A CA 1
ATOM 675 C C . PRO A 1 86 ? 10.25 14.664 8.352 1 96.88 86 PRO A C 1
ATOM 677 O O . PRO A 1 86 ? 10.852 15.695 8.031 1 96.88 86 PRO A O 1
ATOM 680 N N . ARG A 1 87 ? 10.758 13.461 8.305 1 95.94 87 ARG A N 1
ATOM 681 C CA . ARG A 1 87 ? 12.117 13.273 7.82 1 95.94 87 ARG A CA 1
ATOM 682 C C . ARG A 1 87 ? 12.164 13.25 6.297 1 95.94 87 ARG A C 1
ATOM 684 O O . ARG A 1 87 ? 13.219 13.469 5.695 1 95.94 87 ARG A O 1
ATOM 691 N N . ALA A 1 88 ? 11.133 12.922 5.66 1 95.44 88 ALA A N 1
ATOM 692 C CA . ALA A 1 88 ? 11.031 12.891 4.203 1 95.44 88 ALA A CA 1
ATOM 693 C C . ALA A 1 88 ? 9.859 13.727 3.715 1 95.44 88 ALA A C 1
ATOM 695 O O . ALA A 1 88 ? 8.891 13.945 4.449 1 95.44 88 ALA A O 1
ATOM 696 N N . THR A 1 89 ? 10 14.227 2.533 1 94.75 89 THR A N 1
ATOM 697 C CA . THR A 1 89 ? 8.914 14.984 1.927 1 94.75 89 THR A CA 1
ATOM 698 C C . THR A 1 89 ? 7.746 14.062 1.578 1 94.75 89 THR A C 1
ATOM 700 O O . THR A 1 89 ? 7.91 12.844 1.503 1 94.75 89 THR A O 1
ATOM 703 N N . GLU A 1 90 ? 6.633 14.688 1.416 1 94.44 90 GLU A N 1
ATOM 704 C CA . GLU A 1 90 ? 5.461 13.953 0.953 1 94.44 90 GLU A CA 1
ATOM 705 C C . GLU A 1 90 ? 5.734 13.258 -0.379 1 94.44 90 GLU A C 1
ATOM 707 O O . GLU A 1 90 ? 5.395 12.086 -0.558 1 94.44 90 GLU A O 1
ATOM 712 N N . GLN A 1 91 ? 6.395 13.922 -1.237 1 89.62 91 GLN A N 1
ATOM 713 C CA . GLN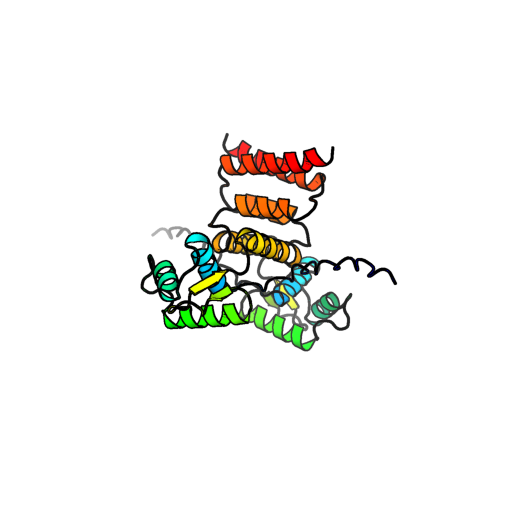 A 1 91 ? 6.68 13.391 -2.568 1 89.62 91 GLN A CA 1
ATOM 714 C C . GLN A 1 91 ? 7.59 12.172 -2.494 1 89.62 91 GLN A C 1
ATOM 716 O O . GLN A 1 91 ? 7.34 11.164 -3.162 1 89.62 91 GLN A O 1
ATOM 721 N N . ARG A 1 92 ? 8.617 12.234 -1.694 1 91.88 92 ARG A N 1
ATOM 722 C CA . ARG A 1 92 ? 9.523 11.109 -1.539 1 91.88 92 ARG A CA 1
ATOM 723 C C . ARG A 1 92 ? 8.805 9.891 -0.971 1 91.88 92 ARG A C 1
ATOM 725 O O . ARG A 1 92 ? 9 8.766 -1.442 1 91.88 92 ARG A O 1
ATOM 732 N N . THR A 1 93 ? 7.965 10.141 0.007 1 94.5 93 THR A N 1
ATOM 733 C CA . THR A 1 93 ? 7.215 9.055 0.633 1 94.5 93 THR A CA 1
ATOM 734 C C . THR A 1 93 ? 6.227 8.438 -0.355 1 94.5 93 THR A C 1
ATOM 736 O O . THR A 1 93 ? 6.117 7.215 -0.45 1 94.5 93 THR A O 1
ATOM 739 N N . GLN A 1 94 ? 5.59 9.266 -1.104 1 92.88 94 GLN A N 1
ATOM 740 C CA . GLN A 1 94 ? 4.664 8.797 -2.127 1 92.88 94 GLN A CA 1
ATOM 741 C C . GLN A 1 94 ? 5.379 7.941 -3.17 1 92.88 94 GLN A C 1
ATOM 743 O O . GLN A 1 94 ? 4.887 6.879 -3.557 1 92.88 94 GLN A O 1
ATOM 748 N N . ARG A 1 95 ? 6.496 8.344 -3.57 1 91.25 95 ARG A N 1
ATOM 749 C CA . ARG A 1 95 ? 7.273 7.594 -4.551 1 91.25 95 ARG A CA 1
ATOM 750 C C . ARG A 1 95 ? 7.625 6.207 -4.023 1 91.25 95 ARG A C 1
ATOM 752 O O . ARG A 1 95 ? 7.52 5.215 -4.75 1 91.25 95 ARG A O 1
ATOM 759 N N . GLN A 1 96 ? 8.023 6.227 -2.82 1 93.88 96 GLN A N 1
ATOM 760 C CA . GLN A 1 96 ? 8.398 4.945 -2.229 1 93.88 96 GLN A CA 1
ATOM 761 C C . GLN A 1 96 ? 7.195 4.016 -2.115 1 93.88 96 GLN A C 1
ATOM 763 O O . GLN A 1 96 ? 7.301 2.818 -2.391 1 93.88 96 GLN A O 1
ATOM 768 N N . LEU A 1 97 ? 6.059 4.57 -1.686 1 95.12 97 LEU A N 1
ATOM 769 C CA . LEU A 1 97 ? 4.84 3.773 -1.569 1 95.12 97 LEU A CA 1
ATOM 770 C C . LEU A 1 97 ? 4.434 3.201 -2.922 1 95.12 97 LEU A C 1
ATOM 772 O O . LEU A 1 97 ? 4.031 2.039 -3.014 1 95.12 97 LEU A O 1
ATOM 776 N N . VAL A 1 98 ? 4.555 3.943 -3.938 1 94.19 98 VAL A N 1
ATOM 777 C CA . VAL A 1 98 ? 4.211 3.521 -5.289 1 94.19 98 VAL A CA 1
ATOM 778 C C . VAL A 1 98 ? 5.172 2.43 -5.754 1 94.19 98 VAL A C 1
ATOM 780 O O . VAL A 1 98 ? 4.742 1.39 -6.258 1 94.19 98 VAL A O 1
ATOM 783 N N . THR A 1 99 ? 6.445 2.65 -5.535 1 92.88 99 THR A N 1
ATOM 784 C CA . THR A 1 99 ? 7.453 1.677 -5.934 1 92.88 99 THR A CA 1
ATOM 785 C C . THR A 1 99 ? 7.211 0.332 -5.258 1 92.88 99 THR A C 1
ATOM 787 O O . THR A 1 99 ? 7.262 -0.715 -5.906 1 92.88 99 THR A O 1
ATOM 790 N N . ASP A 1 100 ? 6.883 0.443 -4.012 1 93.19 100 ASP A N 1
ATOM 791 C CA . ASP A 1 100 ? 6.621 -0.775 -3.25 1 93.19 100 ASP A CA 1
ATOM 792 C C . ASP A 1 100 ? 5.414 -1.523 -3.805 1 93.19 100 ASP A C 1
ATOM 794 O O . ASP A 1 100 ? 5.453 -2.744 -3.973 1 93.19 100 ASP A O 1
ATOM 798 N N . LEU A 1 101 ? 4.387 -0.785 -4.07 1 94.75 101 LEU A N 1
ATOM 799 C CA . LEU A 1 101 ? 3.174 -1.408 -4.586 1 94.75 101 LEU A CA 1
ATOM 800 C C . LEU A 1 101 ? 3.42 -2.012 -5.965 1 94.75 101 LEU A C 1
ATOM 802 O O . LEU A 1 101 ? 2.939 -3.107 -6.262 1 94.75 101 LEU A O 1
ATOM 806 N N . VAL A 1 102 ? 4.133 -1.352 -6.816 1 93.75 102 VAL A N 1
ATOM 807 C CA . VAL A 1 102 ? 4.473 -1.84 -8.148 1 93.75 102 VAL A CA 1
ATOM 808 C C . VAL A 1 102 ? 5.188 -3.184 -8.039 1 93.75 102 VAL A C 1
ATOM 810 O O . VAL A 1 102 ? 4.816 -4.148 -8.711 1 93.75 102 VAL A O 1
ATOM 813 N N . ASP A 1 103 ? 6.117 -3.283 -7.152 1 92.81 103 ASP A N 1
ATOM 814 C CA . ASP A 1 103 ? 6.934 -4.484 -6.992 1 92.81 103 ASP A CA 1
ATOM 815 C C . ASP A 1 103 ? 6.113 -5.633 -6.41 1 92.81 103 ASP A C 1
ATOM 817 O O . ASP A 1 103 ? 6.227 -6.773 -6.859 1 92.81 103 ASP A O 1
ATOM 821 N N . ARG A 1 104 ? 5.25 -5.309 -5.574 1 93.25 104 ARG A N 1
ATOM 822 C CA . ARG A 1 104 ? 4.562 -6.355 -4.824 1 93.25 104 ARG A CA 1
ATOM 823 C C . ARG A 1 104 ? 3.338 -6.855 -5.582 1 93.25 104 ARG A C 1
ATOM 825 O O . ARG A 1 104 ? 2.998 -8.039 -5.512 1 93.25 104 ARG A O 1
ATOM 832 N N . ALA A 1 105 ? 2.713 -5.938 -6.344 1 94.75 105 ALA A N 1
ATOM 833 C CA . ALA A 1 105 ? 1.371 -6.309 -6.785 1 94.75 105 ALA A CA 1
ATOM 834 C C . ALA A 1 105 ? 1.236 -6.176 -8.297 1 94.75 105 ALA A C 1
ATOM 836 O O . ALA A 1 105 ? 0.267 -6.66 -8.891 1 94.75 105 ALA A O 1
ATOM 837 N N . PHE A 1 106 ? 2.205 -5.598 -8.883 1 91.62 106 PHE A N 1
ATOM 838 C CA . PHE A 1 106 ? 2.016 -5.34 -10.305 1 91.62 106 PHE A CA 1
ATOM 839 C C . PHE A 1 106 ? 3.182 -5.898 -11.117 1 91.62 106 PHE A C 1
ATOM 841 O O . PHE A 1 106 ? 3.465 -5.422 -12.219 1 91.62 106 PHE A O 1
ATOM 848 N N . GLY A 1 107 ? 3.898 -6.781 -10.539 1 87.75 107 GLY A N 1
ATOM 849 C CA . GLY A 1 107 ? 4.957 -7.477 -11.258 1 87.75 107 GLY A CA 1
ATOM 850 C C . GLY A 1 107 ? 6.047 -6.547 -11.758 1 87.75 107 GLY A C 1
ATOM 851 O O . GLY A 1 107 ? 6.629 -6.781 -12.82 1 87.75 107 GLY A O 1
ATOM 852 N N . GLY A 1 108 ? 6.188 -5.461 -11.086 1 89.5 108 GLY A N 1
ATOM 853 C CA . GLY A 1 108 ? 7.242 -4.531 -11.453 1 89.5 108 GLY A CA 1
ATOM 854 C C . GLY A 1 108 ? 6.84 -3.582 -12.57 1 89.5 108 GLY A C 1
ATOM 855 O O . GLY A 1 108 ? 7.672 -2.834 -13.086 1 89.5 108 GLY A O 1
ATOM 856 N N . SER A 1 109 ? 5.602 -3.482 -12.875 1 85.56 109 SER A N 1
ATOM 857 C CA . SER A 1 109 ? 5.152 -2.654 -13.992 1 85.56 109 SER A CA 1
ATOM 858 C C . SER A 1 109 ? 4.422 -1.411 -13.508 1 85.56 109 SER A C 1
ATOM 860 O O . SER A 1 109 ? 3.238 -1.475 -13.164 1 85.56 109 SER A O 1
ATOM 862 N N . PRO A 1 110 ? 5.102 -0.246 -13.523 1 88.25 110 PRO A N 1
ATOM 863 C CA . PRO A 1 110 ? 4.426 1.001 -13.164 1 88.25 110 PRO A CA 1
ATOM 864 C C . PRO A 1 110 ? 3.254 1.327 -14.086 1 88.25 110 PRO A C 1
ATOM 866 O O . PRO A 1 110 ? 2.258 1.903 -13.641 1 88.25 110 PRO A O 1
ATOM 869 N N . ALA A 1 111 ? 3.379 0.944 -15.297 1 80.94 111 ALA A N 1
ATOM 870 C CA . ALA A 1 111 ? 2.324 1.209 -16.266 1 80.94 111 ALA A CA 1
ATOM 871 C C . ALA A 1 111 ? 1.033 0.489 -15.898 1 80.94 111 ALA A C 1
ATOM 873 O O . ALA A 1 111 ? -0.057 1.054 -16.016 1 80.94 111 ALA A O 1
ATOM 874 N N . ARG A 1 112 ? 1.126 -0.712 -15.484 1 84.62 112 ARG A N 1
ATOM 875 C CA . ARG A 1 112 ? -0.049 -1.475 -15.078 1 84.62 112 ARG A CA 1
ATOM 876 C C . ARG A 1 112 ? -0.731 -0.828 -13.875 1 84.62 112 ARG A C 1
ATOM 878 O O . ARG A 1 112 ? -1.961 -0.762 -13.812 1 84.62 112 ARG A O 1
ATOM 885 N N . LEU A 1 113 ? 0.07 -0.334 -12.938 1 91.12 113 LEU A N 1
ATOM 886 C CA . LEU A 1 113 ? -0.483 0.378 -11.789 1 91.12 113 LEU A CA 1
ATOM 887 C C . LEU A 1 113 ? -1.206 1.646 -12.234 1 91.12 113 LEU A C 1
ATOM 889 O O . LEU A 1 113 ? -2.322 1.919 -11.789 1 91.12 113 LEU A O 1
ATOM 893 N N . ALA A 1 114 ? -0.531 2.344 -13.055 1 87.56 114 ALA A N 1
ATOM 894 C CA . ALA A 1 114 ? -1.111 3.594 -13.539 1 87.56 114 ALA A CA 1
ATOM 895 C C . ALA A 1 114 ? -2.443 3.344 -14.242 1 87.56 114 ALA A C 1
ATOM 897 O O . ALA A 1 114 ? -3.418 4.066 -14.016 1 87.56 114 ALA A O 1
ATOM 898 N N . MET A 1 115 ? -2.479 2.35 -15 1 82 115 MET A N 1
ATOM 899 C CA . MET A 1 115 ? -3.697 1.999 -15.719 1 82 115 MET A CA 1
ATOM 900 C C . MET A 1 115 ? -4.809 1.606 -14.75 1 82 115 MET A C 1
ATOM 902 O O . MET A 1 115 ? -5.961 2.012 -14.922 1 82 115 MET A O 1
ATOM 906 N N . GLN A 1 116 ? -4.449 0.81 -13.82 1 87.06 116 GLN A N 1
ATOM 907 C CA . GLN A 1 116 ? -5.438 0.411 -12.82 1 87.06 116 GLN A CA 1
ATOM 908 C C . GLN A 1 116 ? -5.961 1.621 -12.055 1 87.06 116 GLN A C 1
ATOM 910 O O . GLN A 1 116 ? -7.152 1.699 -11.742 1 87.06 116 GLN A O 1
ATOM 915 N N . ALA A 1 117 ? -5.137 2.51 -11.703 1 89.56 117 ALA A N 1
ATOM 916 C CA . ALA A 1 117 ? -5.52 3.723 -10.977 1 89.56 117 ALA A CA 1
ATOM 917 C C . ALA A 1 117 ? -6.512 4.551 -11.789 1 89.56 117 ALA A C 1
ATOM 919 O O . ALA A 1 117 ? -7.496 5.055 -11.25 1 89.56 117 ALA A O 1
ATOM 920 N N . LEU A 1 118 ? -6.25 4.551 -12.969 1 82.5 118 LEU A N 1
ATOM 921 C CA . LEU A 1 118 ? -7.059 5.398 -13.844 1 82.5 118 LEU A CA 1
ATOM 922 C C . LEU A 1 118 ? -8.375 4.719 -14.188 1 82.5 118 LEU A C 1
ATOM 924 O O . LEU A 1 118 ? -9.336 5.383 -14.586 1 82.5 118 LEU A O 1
ATOM 928 N N . SER A 1 119 ? -8.422 3.438 -14.031 1 77.31 119 SER A N 1
ATOM 929 C CA . SER A 1 119 ? -9.633 2.684 -14.344 1 77.31 119 SER A CA 1
ATOM 930 C C . SER A 1 119 ? -10.594 2.656 -13.156 1 77.31 119 SER A C 1
ATOM 932 O O . SER A 1 119 ? -11.766 2.328 -13.312 1 77.31 119 SER A O 1
ATOM 934 N N . SER A 1 120 ? -10.148 2.795 -11.984 1 67 120 SER A N 1
ATOM 935 C CA . SER A 1 120 ? -10.922 2.574 -10.773 1 67 120 SER A CA 1
ATOM 936 C C . SER A 1 120 ? -12.016 3.629 -10.609 1 67 120 SER A C 1
ATOM 938 O O . SER A 1 120 ? -13.047 3.375 -9.977 1 67 120 SER A O 1
ATOM 940 N N . LYS A 1 121 ? -11.758 4.918 -10.727 1 60.81 121 LYS A N 1
ATOM 941 C CA . LYS A 1 121 ? -12.789 5.934 -10.547 1 60.81 121 LYS A CA 1
ATOM 942 C C . LYS A 1 121 ? -12.922 6.812 -11.789 1 60.81 121 LYS A C 1
ATOM 944 O O . LYS A 1 121 ? -12.023 6.859 -12.625 1 60.81 121 LYS A O 1
ATOM 949 N N . LYS A 1 122 ? -14.156 7.426 -11.906 1 56.56 122 LYS A N 1
ATOM 950 C CA . LYS A 1 122 ? -14.445 8.438 -12.914 1 56.56 122 LYS A CA 1
ATOM 951 C C . LYS A 1 122 ? -13.359 9.508 -1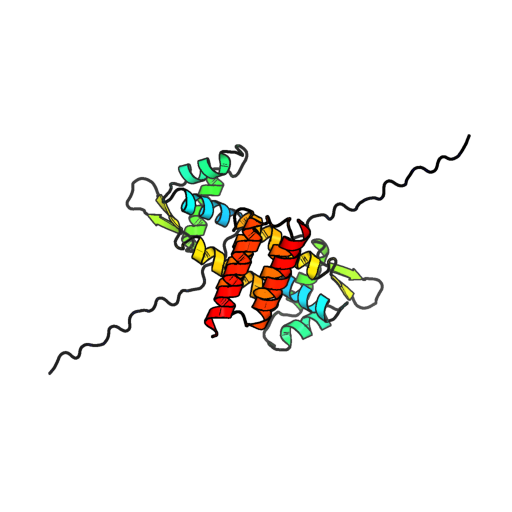2.953 1 56.56 122 LYS A C 1
ATOM 953 O O . LYS A 1 122 ? -13.25 10.32 -12.031 1 56.56 122 LYS A O 1
ATOM 958 N N . THR A 1 123 ? -12.297 9.227 -13.461 1 57.28 123 THR A N 1
ATOM 959 C CA . THR A 1 123 ? -11.258 10.242 -13.602 1 57.28 123 THR A CA 1
ATOM 960 C C . THR A 1 123 ? -11.781 11.43 -14.414 1 57.28 123 THR A C 1
ATOM 962 O O . THR A 1 123 ? -12.375 11.25 -15.477 1 57.28 123 THR A O 1
ATOM 965 N N . ARG A 1 124 ? -11.766 12.562 -13.672 1 54.75 124 ARG A N 1
ATOM 966 C CA . ARG A 1 124 ? -12.219 13.789 -14.312 1 54.75 124 ARG A CA 1
ATOM 967 C C . ARG A 1 124 ? -11.445 14.055 -15.594 1 54.75 124 ARG A C 1
ATOM 969 O O . ARG A 1 124 ? -10.273 13.672 -15.719 1 54.75 124 ARG A O 1
ATOM 976 N N . PRO A 1 125 ? -12.062 14.664 -16.578 1 54.94 125 PRO A N 1
ATOM 977 C CA . PRO A 1 125 ? -11.438 14.984 -17.859 1 54.94 125 PRO A CA 1
ATOM 978 C C . PRO A 1 125 ? -10.102 15.711 -17.688 1 54.94 125 PRO A C 1
ATOM 980 O O . PRO A 1 125 ? -9.156 15.438 -18.438 1 54.94 125 PRO A O 1
ATOM 983 N N . GLU A 1 126 ? -9.977 16.625 -16.75 1 54.84 126 GLU A N 1
ATOM 984 C CA . GLU A 1 126 ? -8.75 17.391 -16.531 1 54.84 126 GLU A CA 1
ATOM 985 C C . GLU A 1 126 ? -7.605 16.5 -16.094 1 54.84 126 GLU A C 1
ATOM 987 O O . GLU A 1 126 ? -6.457 16.688 -16.5 1 54.84 126 GLU A O 1
ATOM 992 N N . GLU A 1 127 ? -7.902 15.609 -15.352 1 52.69 127 GLU A N 1
ATOM 993 C CA . GLU A 1 127 ? -6.871 14.703 -14.867 1 52.69 127 GLU A CA 1
ATOM 994 C C . GLU A 1 127 ? -6.383 13.773 -15.969 1 52.69 127 GLU A C 1
ATOM 996 O O . GLU A 1 127 ? -5.191 13.477 -16.062 1 52.69 127 GLU A O 1
ATOM 1001 N N . LEU A 1 128 ? -7.211 13.391 -16.781 1 56.25 128 LEU A N 1
ATOM 1002 C CA . LEU A 1 128 ? -6.855 12.602 -17.953 1 56.25 128 LEU A CA 1
ATOM 1003 C C . LEU A 1 128 ? -5.934 13.391 -18.875 1 56.25 128 LEU A C 1
ATOM 1005 O O . LEU A 1 128 ? -4.988 12.828 -19.438 1 56.25 128 LEU A O 1
ATOM 1009 N N . ALA A 1 129 ? -6.184 14.672 -18.969 1 56.47 129 ALA A N 1
ATOM 1010 C CA . ALA A 1 129 ? -5.344 15.523 -19.812 1 56.47 129 ALA A CA 1
ATOM 1011 C C . ALA A 1 129 ? -3.924 15.609 -19.266 1 56.47 129 ALA A C 1
ATOM 1013 O O . ALA A 1 129 ? -2.955 15.586 -20.031 1 56.47 129 ALA A O 1
ATOM 1014 N N . GLU A 1 130 ? -3.744 15.742 -18.062 1 53.19 130 GLU A N 1
ATOM 1015 C CA . GLU A 1 130 ? -2.42 15.797 -17.453 1 53.19 130 GLU A CA 1
ATOM 1016 C C . GLU A 1 130 ? -1.668 14.484 -17.656 1 53.19 130 GLU A C 1
ATOM 1018 O O . GLU A 1 130 ? -0.461 14.484 -17.906 1 53.19 130 GLU A O 1
ATOM 1023 N N . LEU A 1 131 ? -2.271 13.539 -17.594 1 55.97 131 LEU A N 1
ATOM 1024 C CA . LEU A 1 131 ? -1.656 12.234 -17.797 1 55.97 131 LEU A CA 1
ATOM 1025 C C . LEU A 1 131 ? -1.202 12.07 -19.25 1 55.97 131 LEU A C 1
ATOM 1027 O O . LEU A 1 131 ? -0.128 11.523 -19.516 1 55.97 131 LEU A O 1
ATOM 1031 N N . ARG A 1 132 ? -1.962 12.539 -20.141 1 57.25 132 ARG A N 1
ATOM 1032 C CA . ARG A 1 132 ? -1.574 12.578 -21.547 1 57.25 132 ARG A CA 1
ATOM 1033 C C . ARG A 1 132 ? -0.286 13.367 -21.734 1 57.25 132 ARG A C 1
ATOM 1035 O O . ARG A 1 132 ? 0.603 12.945 -22.484 1 57.25 132 ARG A O 1
ATOM 1042 N N . ARG A 1 133 ? -0.272 14.438 -21.125 1 56.56 133 ARG A N 1
ATOM 1043 C CA . ARG A 1 133 ? 0.914 15.281 -21.234 1 56.56 133 ARG A CA 1
ATOM 1044 C C . ARG A 1 133 ? 2.141 14.57 -20.672 1 56.56 133 ARG A C 1
ATOM 1046 O O . ARG A 1 133 ? 3.223 14.625 -21.266 1 56.56 133 ARG A O 1
ATOM 1053 N N . LEU A 1 134 ? 1.935 14.008 -19.672 1 51.09 134 LEU A N 1
ATOM 1054 C CA . LEU A 1 134 ? 3.061 13.305 -19.062 1 51.09 134 LEU A CA 1
ATOM 1055 C C . LEU A 1 134 ? 3.502 12.133 -19.938 1 51.09 134 LEU A C 1
ATOM 1057 O O . LEU A 1 134 ? 4.699 11.906 -20.125 1 51.09 134 LEU A O 1
ATOM 1061 N N . LEU A 1 135 ? 2.525 11.398 -20.406 1 56.41 135 LEU A N 1
ATOM 1062 C CA . LEU A 1 135 ? 2.832 10.305 -21.328 1 56.41 135 LEU A CA 1
ATOM 1063 C C . LEU A 1 135 ? 3.562 10.82 -22.562 1 56.41 135 LEU A C 1
ATOM 1065 O O . LEU A 1 135 ? 4.492 10.18 -23.062 1 56.41 135 LEU A O 1
ATOM 1069 N N . ASP A 1 136 ? 3.137 11.922 -23.016 1 56.19 136 ASP A N 1
ATOM 1070 C CA . ASP A 1 136 ? 3.789 12.57 -24.156 1 56.19 136 ASP A CA 1
ATOM 1071 C C . ASP A 1 136 ? 5.227 12.961 -23.812 1 56.19 136 ASP A C 1
ATOM 1073 O O . ASP A 1 136 ? 6.125 12.82 -24.641 1 56.19 136 ASP A O 1
ATOM 1077 N N . THR A 1 137 ? 5.387 13.531 -22.719 1 53.94 137 THR A N 1
ATOM 1078 C CA . THR A 1 137 ? 6.727 13.938 -22.297 1 53.94 137 THR A CA 1
ATOM 1079 C C . THR A 1 137 ? 7.629 12.719 -22.109 1 53.94 137 THR A C 1
ATOM 1081 O O . THR A 1 137 ? 8.812 12.758 -22.469 1 53.94 137 THR A O 1
ATOM 1084 N N . LEU A 1 138 ? 7.039 11.805 -21.562 1 50.16 138 LEU A N 1
ATOM 1085 C CA . LEU A 1 138 ? 7.82 10.586 -21.391 1 50.16 138 LEU A CA 1
ATOM 1086 C C . LEU A 1 138 ? 8.102 9.938 -22.75 1 50.16 138 LEU A C 1
ATOM 1088 O O . LEU A 1 138 ? 9.18 9.367 -22.953 1 50.16 138 LEU A O 1
ATOM 1092 N N . GLU A 1 139 ? 7.16 9.914 -23.562 1 50.22 139 GLU A N 1
ATOM 1093 C CA . GLU A 1 139 ? 7.402 9.477 -24.922 1 50.22 139 GLU A CA 1
ATOM 1094 C C . GLU A 1 139 ? 8.328 10.445 -25.656 1 50.22 139 GLU A C 1
ATOM 1096 O O . GLU A 1 139 ? 9.133 10.031 -26.5 1 50.22 139 GLU A O 1
ATOM 1101 N N . GLY A 1 140 ? 8.062 11.727 -25.594 1 50.47 140 GLY A N 1
ATOM 1102 C CA . GLY A 1 140 ? 8.906 12.672 -26.297 1 50.47 140 GLY A CA 1
ATOM 1103 C C . GLY A 1 140 ? 10.336 12.688 -25.797 1 50.47 140 GLY A C 1
ATOM 1104 O O . GLY A 1 140 ? 11.234 13.203 -26.484 1 50.47 140 GLY A O 1
ATOM 1105 N N . GLY A 1 141 ? 10.664 12.477 -24.609 1 43.09 141 GLY A N 1
ATOM 1106 C CA . GLY A 1 141 ? 12.086 12.508 -24.297 1 43.09 141 GLY A CA 1
ATOM 1107 C C . GLY A 1 141 ? 12.859 11.367 -24.922 1 43.09 141 GLY A C 1
ATOM 1108 O O . GLY A 1 141 ? 14.086 11.297 -24.797 1 43.09 141 GLY A O 1
ATOM 1109 N N . GLU A 1 142 ? 12.273 10.242 -25.297 1 38.5 142 GLU A N 1
ATOM 1110 C CA . GLU A 1 142 ? 13.133 9.32 -26.031 1 38.5 142 GLU A CA 1
ATOM 1111 C C . GLU A 1 142 ? 13.273 9.734 -27.484 1 38.5 142 GLU A C 1
ATOM 1113 O O . GLU A 1 142 ? 13.914 9.047 -28.281 1 38.5 142 GLU A O 1
ATOM 1118 N N . GLU A 1 143 ? 12.742 10.891 -27.953 1 33.88 143 GLU A N 1
ATOM 1119 C CA . GLU A 1 143 ? 13.43 11.297 -29.172 1 33.88 143 GLU A CA 1
ATOM 1120 C C . GLU A 1 143 ? 14.781 11.93 -28.859 1 33.88 143 GLU A C 1
ATOM 1122 O O . GLU A 1 143 ? 14.945 12.594 -27.844 1 33.88 143 GLU A O 1
ATOM 1127 N N . MET B 1 1 ? -56.031 -17.344 -4.188 1 28.25 1 MET B N 1
ATOM 1128 C CA . MET B 1 1 ? -55 -16.578 -3.486 1 28.25 1 MET B CA 1
ATOM 1129 C C . MET B 1 1 ? -53.656 -16.734 -4.152 1 28.25 1 MET B C 1
ATOM 1131 O O . MET B 1 1 ? -53.125 -17.844 -4.27 1 28.25 1 MET B O 1
ATOM 1135 N N . ASP B 1 2 ? -53.281 -15.891 -5.184 1 32.84 2 ASP B N 1
ATOM 1136 C CA . ASP B 1 2 ? -52.25 -15.875 -6.195 1 32.84 2 ASP B CA 1
ATOM 1137 C C . ASP B 1 2 ? -50.875 -15.75 -5.551 1 32.84 2 ASP B C 1
ATOM 1139 O O . ASP B 1 2 ? -50.656 -14.898 -4.688 1 32.84 2 ASP B O 1
ATOM 1143 N N . PRO B 1 3 ? -50.094 -16.922 -5.473 1 41.38 3 PRO B N 1
ATOM 1144 C CA . PRO B 1 3 ? -48.719 -17.016 -4.934 1 41.38 3 PRO B CA 1
ATOM 1145 C C . PRO B 1 3 ? -47.812 -15.945 -5.504 1 41.38 3 PRO B C 1
ATOM 1147 O O . PRO B 1 3 ? -47.625 -15.867 -6.723 1 41.38 3 PRO B O 1
ATOM 1150 N N . GLY B 1 4 ? -48.031 -14.656 -5.207 1 34.22 4 GLY B N 1
ATOM 1151 C CA . GLY B 1 4 ? -47.25 -13.523 -5.668 1 34.22 4 GLY B CA 1
ATOM 1152 C C . GLY B 1 4 ? -45.75 -13.789 -5.656 1 34.22 4 GLY B C 1
ATOM 1153 O O . GLY B 1 4 ? -45.281 -14.57 -4.832 1 34.22 4 GLY B O 1
ATOM 1154 N N . ASN B 1 5 ? -45.125 -13.797 -6.84 1 35.75 5 ASN B N 1
ATOM 1155 C CA . ASN B 1 5 ? -43.719 -13.812 -7.305 1 35.75 5 ASN B CA 1
ATOM 1156 C C . ASN B 1 5 ? -42.844 -12.875 -6.477 1 35.75 5 ASN B C 1
ATOM 1158 O O . ASN B 1 5 ? -42.906 -11.656 -6.637 1 35.75 5 ASN B O 1
ATOM 1162 N N . ARG B 1 6 ? -42.75 -13.023 -5.137 1 34.41 6 ARG B N 1
ATOM 1163 C CA . ARG B 1 6 ? -41.719 -12.273 -4.426 1 34.41 6 ARG B CA 1
ATOM 1164 C C . ARG B 1 6 ? -40.438 -12.211 -5.23 1 34.41 6 ARG B C 1
ATOM 1166 O O . ARG B 1 6 ? -39.938 -13.242 -5.703 1 34.41 6 ARG B O 1
ATOM 1173 N N . VAL B 1 7 ? -40.219 -11.18 -5.984 1 34.38 7 VAL B N 1
ATOM 1174 C CA . VAL B 1 7 ? -38.906 -10.797 -6.5 1 34.38 7 VAL B CA 1
ATOM 1175 C C . VAL B 1 7 ? -37.812 -11.18 -5.488 1 34.38 7 VAL B C 1
ATOM 1177 O O . VAL B 1 7 ? -37.906 -10.805 -4.316 1 34.38 7 VAL B O 1
ATOM 1180 N N . THR B 1 8 ? -37.25 -12.344 -5.426 1 34.53 8 THR B N 1
ATOM 1181 C CA . THR B 1 8 ? -36 -12.711 -4.777 1 34.53 8 THR B CA 1
ATOM 1182 C C . THR B 1 8 ? -35 -11.57 -4.848 1 34.53 8 THR B C 1
ATOM 1184 O O . THR B 1 8 ? -34.688 -11.078 -5.934 1 34.53 8 THR B O 1
ATOM 1187 N N . GLU B 1 9 ? -35.219 -10.508 -4.09 1 35.72 9 GLU B N 1
ATOM 1188 C CA . GLU B 1 9 ? -34.156 -9.5 -3.877 1 35.72 9 GLU B CA 1
ATOM 1189 C C . GLU B 1 9 ? -32.781 -10.117 -3.957 1 35.72 9 GLU B C 1
ATOM 1191 O O . GLU B 1 9 ? -32.438 -11.039 -3.197 1 35.72 9 GLU B O 1
ATOM 1196 N N . GLY B 1 10 ? -32.312 -10.508 -5.113 1 33.06 10 GLY B N 1
ATOM 1197 C CA . GLY B 1 10 ? -30.922 -10.883 -5.391 1 33.06 10 GLY B CA 1
ATOM 1198 C C . GLY B 1 10 ? -29.938 -10.312 -4.383 1 33.06 10 GLY B C 1
ATOM 1199 O O . GLY B 1 10 ? -29.969 -9.125 -4.07 1 33.06 10 GLY B O 1
ATOM 1200 N N . SER B 1 11 ? -29.594 -10.984 -3.254 1 35.03 11 SER B N 1
ATOM 1201 C CA . SER B 1 11 ? -28.453 -10.773 -2.365 1 35.03 11 SER B CA 1
ATOM 1202 C C . SER B 1 11 ? -27.312 -10.07 -3.088 1 35.03 11 SER B C 1
ATOM 1204 O O . SER B 1 11 ? -26.609 -10.688 -3.889 1 35.03 11 SER B O 1
ATOM 1206 N N . ILE B 1 12 ? -27.469 -9.133 -3.768 1 37.31 12 ILE B N 1
ATOM 1207 C CA . ILE B 1 12 ? -26.344 -8.367 -4.289 1 37.31 12 ILE B CA 1
ATOM 1208 C C . ILE B 1 12 ? -25.172 -8.438 -3.311 1 37.31 12 ILE B C 1
ATOM 1210 O O . ILE B 1 12 ? -25.281 -7.969 -2.176 1 37.31 12 ILE B O 1
ATOM 1214 N N . MET B 1 13 ? -24.516 -9.523 -3 1 36.44 13 MET B N 1
ATOM 1215 C CA . MET B 1 13 ? -23.297 -9.672 -2.221 1 36.44 13 MET B CA 1
ATOM 1216 C C . MET B 1 13 ? -22.516 -8.367 -2.189 1 36.44 13 MET B C 1
ATOM 1218 O O . MET B 1 13 ? -22.062 -7.879 -3.23 1 36.44 13 MET B O 1
ATOM 1222 N N . SER B 1 14 ? -22.906 -7.348 -1.559 1 43.19 14 SER B N 1
ATOM 1223 C CA . SER B 1 14 ? -22.109 -6.164 -1.238 1 43.19 14 SER B CA 1
ATOM 1224 C C . SER B 1 14 ? -20.625 -6.457 -1.349 1 43.19 14 SER B C 1
ATOM 1226 O O . SER B 1 14 ? -20.125 -7.441 -0.791 1 43.19 14 SER B O 1
ATOM 1228 N N . GLU B 1 15 ? -20.094 -6.391 -2.426 1 53.44 15 GLU B N 1
ATOM 1229 C CA . GLU B 1 15 ? -18.672 -6.645 -2.611 1 53.44 15 GLU B CA 1
ATOM 1230 C C . GLU B 1 15 ? -17.859 -6.152 -1.414 1 53.44 15 GLU B C 1
ATOM 1232 O O . GLU B 1 15 ? -17.734 -4.945 -1.199 1 53.44 15 GLU B O 1
ATOM 1237 N N . THR B 1 16 ? -18.031 -6.836 -0.243 1 65.12 16 THR B N 1
ATOM 1238 C CA . THR B 1 16 ? -17.328 -6.535 0.995 1 65.12 16 THR B CA 1
ATOM 1239 C C . THR B 1 16 ? -15.844 -6.266 0.721 1 65.12 16 THR B C 1
ATOM 1241 O O . THR B 1 16 ? -15.281 -6.809 -0.228 1 65.12 16 THR B O 1
ATOM 1244 N N . LYS B 1 17 ? -15.391 -5.281 1.296 1 82.25 17 LYS B N 1
ATOM 1245 C CA . LYS B 1 17 ? -13.977 -4.941 1.221 1 82.25 17 LYS B CA 1
ATOM 1246 C C . LYS B 1 17 ? -13.102 -6.125 1.629 1 82.25 17 LYS B C 1
ATOM 1248 O O . LYS B 1 17 ? -13.367 -6.773 2.643 1 82.25 17 LYS B O 1
ATOM 1253 N N . LEU B 1 18 ? -12.312 -6.602 0.684 1 86.62 18 LEU B N 1
ATOM 1254 C CA . LEU B 1 18 ? -11.359 -7.668 0.969 1 86.62 18 LEU B CA 1
ATOM 1255 C C . LEU B 1 18 ? -10.336 -7.219 2.014 1 86.62 18 LEU B C 1
ATOM 1257 O O . LEU B 1 18 ? -9.938 -6.055 2.035 1 86.62 18 LEU B O 1
ATOM 1261 N N . PRO B 1 19 ? -10.008 -8.164 2.857 1 92.56 19 PRO B N 1
ATOM 1262 C CA . PRO B 1 19 ? -8.898 -7.805 3.738 1 92.56 19 PRO B CA 1
ATOM 1263 C C . PRO B 1 19 ? -7.621 -7.461 2.971 1 92.56 19 PRO B C 1
ATOM 1265 O O . PRO B 1 19 ? -7.336 -8.07 1.938 1 92.56 19 PRO B O 1
ATOM 1268 N N . ARG B 1 20 ? -6.953 -6.551 3.5 1 91.19 20 ARG B N 1
ATOM 1269 C CA . ARG B 1 20 ? -5.688 -6.168 2.877 1 91.19 20 ARG B CA 1
ATOM 1270 C C . ARG B 1 20 ? -4.605 -7.207 3.145 1 91.19 20 ARG B C 1
ATOM 1272 O O . ARG B 1 20 ? -4.246 -7.449 4.297 1 91.19 20 ARG B O 1
ATOM 1279 N N . PRO B 1 21 ? -4.086 -7.758 2.146 1 95.5 21 PRO B N 1
ATOM 1280 C CA . PRO B 1 21 ? -3.041 -8.758 2.371 1 95.5 21 PRO B CA 1
ATOM 1281 C C . PRO B 1 21 ? -1.708 -8.141 2.789 1 95.5 21 PRO B C 1
ATOM 1283 O O . PRO B 1 21 ? -1.363 -7.047 2.336 1 95.5 21 PRO B O 1
ATOM 1286 N N . THR B 1 22 ? -0.99 -8.898 3.662 1 93.06 22 THR B N 1
ATOM 1287 C CA . THR B 1 22 ? 0.404 -8.562 3.926 1 93.06 22 THR B CA 1
ATOM 1288 C C . THR B 1 22 ? 1.282 -8.914 2.73 1 93.06 22 THR B C 1
ATOM 1290 O O . THR B 1 22 ? 0.802 -9.477 1.745 1 93.06 22 THR B O 1
ATOM 1293 N N . ASP B 1 23 ? 2.58 -8.586 2.783 1 92.38 23 ASP B N 1
ATOM 1294 C CA . ASP B 1 23 ? 3.498 -8.883 1.689 1 92.38 23 ASP B CA 1
ATOM 1295 C C . ASP B 1 23 ? 3.602 -10.391 1.464 1 92.38 23 ASP B C 1
ATOM 1297 O O . ASP B 1 23 ? 3.562 -10.859 0.323 1 92.38 23 ASP B O 1
ATOM 1301 N N . GLY B 1 24 ? 3.725 -11.07 2.561 1 93.81 24 GLY B N 1
ATOM 1302 C CA . GLY B 1 24 ? 3.801 -12.516 2.465 1 93.81 24 GLY B CA 1
ATOM 1303 C C . GLY B 1 24 ? 2.545 -13.148 1.892 1 93.81 24 GLY B C 1
ATOM 1304 O O . GLY B 1 24 ? 2.619 -14.078 1.093 1 93.81 24 GLY B O 1
ATOM 1305 N N . GLU B 1 25 ? 1.451 -12.625 2.277 1 96.94 25 GLU B N 1
ATOM 1306 C CA . GLU B 1 25 ? 0.173 -13.125 1.784 1 96.94 25 GLU B CA 1
ATOM 1307 C C . GLU B 1 25 ? -0.007 -12.812 0.301 1 96.94 25 GLU B C 1
ATOM 1309 O O . GLU B 1 25 ? -0.512 -13.641 -0.456 1 96.94 25 GLU B O 1
ATOM 1314 N N . LEU B 1 26 ? 0.416 -11.664 -0.062 1 95.94 26 LEU B N 1
ATOM 1315 C CA . LEU B 1 26 ? 0.331 -11.281 -1.467 1 95.94 26 LEU B CA 1
ATOM 1316 C C . LEU B 1 26 ? 1.208 -12.18 -2.332 1 95.94 26 LEU B C 1
ATOM 1318 O O . LEU B 1 26 ? 0.829 -12.539 -3.449 1 95.94 26 LEU B O 1
ATOM 1322 N N . ALA B 1 27 ? 2.354 -12.562 -1.842 1 95 27 ALA B N 1
ATOM 1323 C CA . ALA B 1 27 ? 3.23 -13.484 -2.559 1 95 27 ALA B CA 1
ATOM 1324 C C . ALA B 1 27 ? 2.543 -14.82 -2.791 1 95 27 ALA B C 1
ATOM 1326 O O . ALA B 1 27 ? 2.639 -15.398 -3.879 1 95 27 ALA B O 1
ATOM 1327 N N . ILE B 1 28 ? 1.872 -15.227 -1.796 1 96.94 28 ILE B N 1
ATOM 1328 C CA . ILE B 1 28 ? 1.151 -16.484 -1.9 1 96.94 28 ILE B CA 1
ATOM 1329 C C . ILE B 1 28 ? 0.012 -16.359 -2.906 1 96.94 28 ILE B C 1
ATOM 1331 O O . ILE B 1 28 ? -0.188 -17.234 -3.75 1 96.94 28 ILE B O 1
ATOM 1335 N N . LEU B 1 29 ? -0.761 -15.289 -2.812 1 97.62 29 LEU B N 1
ATOM 1336 C CA . LEU B 1 29 ? -1.849 -15.039 -3.754 1 97.62 29 LEU B CA 1
ATOM 1337 C C . LEU B 1 29 ? -1.333 -15.031 -5.188 1 97.62 29 LEU B C 1
ATOM 1339 O O . LEU B 1 29 ? -1.974 -15.578 -6.086 1 97.62 29 LEU B O 1
ATOM 1343 N N . ARG B 1 30 ? -0.219 -14.422 -5.395 1 96 30 ARG B N 1
ATOM 1344 C CA . ARG B 1 30 ? 0.354 -14.359 -6.738 1 96 30 ARG B CA 1
ATOM 1345 C C . ARG B 1 30 ? 0.646 -15.758 -7.27 1 96 30 ARG B C 1
ATOM 1347 O O . ARG B 1 30 ? 0.424 -16.031 -8.453 1 96 30 ARG B O 1
ATOM 1354 N N . VAL B 1 31 ? 1.159 -16.625 -6.461 1 96.31 31 VAL B N 1
ATOM 1355 C CA . VAL B 1 31 ? 1.407 -18 -6.859 1 96.31 31 VAL B CA 1
ATOM 1356 C C . VAL B 1 31 ? 0.09 -18.672 -7.238 1 96.31 31 VAL B C 1
ATOM 1358 O O . VAL B 1 31 ? 0.002 -19.328 -8.273 1 96.31 31 VAL B O 1
ATOM 1361 N N . LEU B 1 32 ? -0.929 -18.5 -6.438 1 97.25 32 LEU B N 1
ATOM 1362 C CA . LEU B 1 32 ? -2.223 -19.141 -6.664 1 97.25 32 LEU B CA 1
ATOM 1363 C C . LEU B 1 32 ? -2.865 -18.625 -7.945 1 97.25 32 LEU B C 1
ATOM 1365 O O . LEU B 1 32 ? -3.512 -19.375 -8.672 1 97.25 32 LEU B O 1
ATOM 1369 N N . TRP B 1 33 ? -2.734 -17.359 -8.195 1 96.5 33 TRP B N 1
ATOM 1370 C CA . TRP B 1 33 ? -3.279 -16.781 -9.422 1 96.5 33 TRP B CA 1
ATOM 1371 C C . TRP B 1 33 ? -2.553 -17.328 -10.648 1 96.5 33 TRP B C 1
ATOM 1373 O O . TRP B 1 33 ? -3.176 -17.594 -11.68 1 96.5 33 TRP B O 1
ATOM 1383 N N . ALA B 1 34 ? -1.309 -17.5 -10.531 1 94.94 34 ALA B N 1
ATOM 1384 C CA . ALA B 1 34 ? -0.486 -17.938 -11.656 1 94.94 34 ALA B CA 1
ATOM 1385 C C . ALA B 1 34 ? -0.646 -19.422 -11.906 1 94.94 34 ALA B C 1
ATOM 1387 O O . ALA B 1 34 ? -0.766 -19.859 -13.055 1 94.94 34 ALA B O 1
ATOM 1388 N N . ARG B 1 35 ? -0.68 -20.188 -10.852 1 94.75 35 ARG B N 1
ATOM 1389 C CA . ARG B 1 35 ? -0.657 -21.656 -10.953 1 94.75 35 ARG B CA 1
ATOM 1390 C C . ARG B 1 35 ? -2.07 -22.219 -10.922 1 94.75 35 ARG B C 1
ATOM 1392 O O . ARG B 1 35 ? -2.318 -23.312 -11.445 1 94.75 35 ARG B O 1
ATOM 1399 N N . GLY B 1 36 ? -2.93 -21.531 -10.289 1 94.38 36 GLY B N 1
ATOM 1400 C CA . GLY B 1 36 ? -4.238 -22.094 -9.992 1 94.38 36 GLY B CA 1
ATOM 1401 C C . GLY B 1 36 ? -4.309 -22.766 -8.641 1 94.38 36 GLY B C 1
ATOM 1402 O O . GLY B 1 36 ? -3.432 -22.578 -7.793 1 94.38 36 GLY B O 1
ATOM 1403 N N . ASP B 1 37 ? -5.402 -23.5 -8.43 1 94.38 37 ASP B N 1
ATOM 1404 C CA . ASP B 1 37 ? -5.57 -24.203 -7.164 1 94.38 37 ASP B CA 1
ATOM 1405 C C . ASP B 1 37 ? -4.324 -25.016 -6.812 1 94.38 37 ASP B C 1
ATOM 1407 O O . ASP B 1 37 ? -3.803 -25.75 -7.645 1 94.38 37 ASP B O 1
ATOM 1411 N N . SER B 1 38 ? -3.809 -24.812 -5.613 1 95.88 38 SER B N 1
ATOM 1412 C CA . SER B 1 38 ? -2.523 -25.406 -5.254 1 95.88 38 SER B CA 1
ATOM 1413 C C . SER B 1 38 ? -2.521 -25.891 -3.807 1 95.88 38 SER B C 1
ATOM 1415 O O . SER B 1 38 ? -3.223 -25.328 -2.961 1 95.88 38 SER B O 1
ATOM 1417 N N . THR B 1 39 ? -1.742 -26.922 -3.59 1 95.25 39 THR B N 1
ATOM 1418 C CA . THR B 1 39 ? -1.475 -27.359 -2.229 1 95.25 39 THR B CA 1
ATOM 1419 C C . THR B 1 39 ? -0.419 -26.484 -1.566 1 95.25 39 THR B C 1
ATOM 1421 O O . THR B 1 39 ? 0.239 -25.688 -2.236 1 95.25 39 THR B O 1
ATOM 1424 N N . VAL B 1 40 ? -0.339 -26.641 -0.218 1 95.75 40 VAL B N 1
ATOM 1425 C CA . VAL B 1 40 ? 0.696 -25.922 0.517 1 95.75 40 VAL B CA 1
ATOM 1426 C C . VAL B 1 40 ? 2.07 -26.25 -0.055 1 95.75 40 VAL B C 1
ATOM 1428 O O . VAL B 1 40 ? 2.914 -25.375 -0.226 1 95.75 40 VAL B O 1
ATOM 1431 N N . ARG B 1 41 ? 2.283 -27.484 -0.383 1 94.31 41 ARG B N 1
ATOM 1432 C CA . ARG B 1 41 ? 3.559 -27.938 -0.928 1 94.31 41 ARG B CA 1
ATOM 1433 C C . ARG B 1 41 ? 3.871 -27.234 -2.248 1 94.31 41 ARG B C 1
ATOM 1435 O O . ARG B 1 41 ? 4.988 -26.766 -2.455 1 94.31 41 ARG B O 1
ATOM 1442 N N . GLU B 1 42 ? 2.918 -27.203 -3.08 1 95.06 42 GLU B N 1
ATOM 1443 C CA . GLU B 1 42 ? 3.086 -26.578 -4.387 1 95.06 42 GLU B CA 1
ATOM 1444 C C . GLU B 1 42 ? 3.387 -25.094 -4.25 1 95.06 42 GLU B C 1
ATOM 1446 O O . GLU B 1 42 ? 4.23 -24.562 -4.969 1 95.06 42 GLU B O 1
ATOM 1451 N N . VAL B 1 43 ? 2.676 -24.422 -3.357 1 96.81 43 VAL B N 1
ATOM 1452 C CA . VAL B 1 43 ? 2.896 -23 -3.121 1 96.81 43 VAL B CA 1
ATOM 1453 C C . VAL B 1 43 ? 4.301 -22.781 -2.562 1 96.81 43 VAL B C 1
ATOM 1455 O O . VAL B 1 43 ? 5.02 -21.891 -3.016 1 96.81 43 VAL B O 1
ATOM 1458 N N . HIS B 1 44 ? 4.664 -23.625 -1.608 1 96.25 44 HIS B N 1
ATOM 1459 C CA . HIS B 1 44 ? 5.98 -23.516 -0.992 1 96.25 44 HIS B CA 1
ATOM 1460 C C . HIS B 1 44 ? 7.09 -23.688 -2.029 1 96.25 44 HIS B C 1
ATOM 1462 O O . HIS B 1 44 ? 8.031 -22.891 -2.061 1 96.25 44 HIS B O 1
ATOM 1468 N N . GLU B 1 45 ? 6.977 -24.641 -2.879 1 95.38 45 GLU B N 1
ATOM 1469 C CA . GLU B 1 45 ? 7.969 -24.906 -3.922 1 95.38 45 GLU B CA 1
ATOM 1470 C C . GLU B 1 45 ? 8.078 -23.719 -4.883 1 95.38 45 GLU B C 1
ATOM 1472 O O . GLU B 1 45 ? 9.18 -23.344 -5.289 1 95.38 45 GLU B O 1
ATOM 1477 N N . ALA B 1 46 ? 6.941 -23.203 -5.199 1 94.81 46 ALA B N 1
ATOM 1478 C CA . ALA B 1 46 ? 6.934 -22.062 -6.125 1 94.81 46 ALA B CA 1
ATOM 1479 C C . ALA B 1 46 ? 7.613 -20.844 -5.508 1 94.81 46 ALA B C 1
ATOM 1481 O O . ALA B 1 46 ? 8.328 -20.109 -6.195 1 94.81 46 ALA B O 1
ATOM 1482 N N . LEU B 1 47 ? 7.383 -20.562 -4.223 1 93.94 47 LEU B N 1
ATOM 1483 C CA . LEU B 1 47 ? 7.938 -19.406 -3.531 1 93.94 47 LEU B CA 1
ATOM 1484 C C . LEU B 1 47 ? 9.445 -19.562 -3.348 1 93.94 47 LEU B C 1
ATOM 1486 O O . LEU B 1 47 ? 10.156 -18.562 -3.244 1 93.94 47 LEU B O 1
ATOM 1490 N N . THR B 1 48 ? 9.953 -20.734 -3.277 1 92.31 48 THR B N 1
ATOM 1491 C CA . THR B 1 48 ? 11.344 -20.953 -2.904 1 92.31 48 THR B CA 1
ATOM 1492 C C . THR B 1 48 ? 12.156 -21.438 -4.105 1 92.31 48 THR B C 1
ATOM 1494 O O . THR B 1 48 ? 13.32 -21.812 -3.961 1 92.31 48 THR B O 1
ATOM 1497 N N . ARG B 1 49 ? 11.469 -21.5 -5.172 1 87.81 49 ARG B N 1
ATOM 1498 C CA . ARG B 1 49 ? 12.117 -22.016 -6.379 1 87.81 49 ARG B CA 1
ATOM 1499 C C . ARG B 1 49 ? 13.438 -21.281 -6.633 1 87.81 49 ARG B C 1
ATOM 1501 O O . ARG B 1 49 ? 14.461 -21.922 -6.898 1 87.81 49 ARG B O 1
ATOM 1508 N N . ASP B 1 50 ? 13.43 -20.031 -6.504 1 79.5 50 ASP B N 1
ATOM 1509 C CA . ASP B 1 50 ? 14.625 -19.266 -6.816 1 79.5 50 ASP B CA 1
ATOM 1510 C C . ASP B 1 50 ? 15.344 -18.828 -5.543 1 79.5 50 ASP B C 1
ATOM 1512 O O . ASP B 1 50 ? 16.438 -18.25 -5.605 1 79.5 50 ASP B O 1
ATOM 1516 N N . GLU B 1 51 ? 14.766 -19.062 -4.406 1 78.31 51 GLU B N 1
ATOM 1517 C CA . GLU B 1 51 ? 15.359 -18.766 -3.109 1 78.31 51 GLU B CA 1
ATOM 1518 C C . GLU B 1 51 ? 15.148 -19.906 -2.119 1 78.31 51 GLU B C 1
ATOM 1520 O O . GLU B 1 51 ? 14.297 -19.812 -1.231 1 78.31 51 GLU B O 1
ATOM 1525 N N . PRO B 1 52 ? 16.016 -20.891 -2.219 1 71.44 52 PRO B N 1
ATOM 1526 C CA . PRO B 1 52 ? 15.82 -22.078 -1.382 1 71.44 52 PRO B CA 1
ATOM 1527 C C . PRO B 1 52 ? 15.789 -21.75 0.109 1 71.44 52 PRO B C 1
ATOM 1529 O O . PRO B 1 52 ? 15.125 -22.438 0.884 1 71.44 52 PRO B O 1
ATOM 1532 N N . GLU B 1 53 ? 16.531 -20.734 0.441 1 70.62 53 GLU B N 1
ATOM 1533 C CA . GLU B 1 53 ? 16.531 -20.344 1.85 1 70.62 53 GLU B CA 1
ATOM 1534 C C . GLU B 1 53 ? 15.375 -19.406 2.164 1 70.62 53 GLU B C 1
ATOM 1536 O O . GLU B 1 53 ? 15.359 -18.766 3.215 1 70.62 53 GLU B O 1
ATOM 1541 N N . GLY B 1 54 ? 14.492 -19.5 1.315 1 75.44 54 GLY B N 1
ATOM 1542 C CA . GLY B 1 54 ? 13.383 -18.578 1.457 1 75.44 54 GLY B CA 1
ATOM 1543 C C . GLY B 1 54 ? 12.398 -18.984 2.539 1 75.44 54 GLY B C 1
ATOM 1544 O O . GLY B 1 54 ? 12.797 -19.547 3.568 1 75.44 54 GLY B O 1
ATOM 1545 N N . THR B 1 55 ? 11.141 -18.766 2.58 1 82.12 55 THR B N 1
ATOM 1546 C CA . THR B 1 55 ? 10.086 -18.984 3.561 1 82.12 55 THR B CA 1
ATOM 1547 C C . THR B 1 55 ? 9.898 -20.469 3.842 1 82.12 55 THR B C 1
ATOM 1549 O O . THR B 1 55 ? 9.734 -21.266 2.916 1 82.12 55 THR B O 1
ATOM 1552 N N . GLY B 1 56 ? 10.07 -20.844 5.07 1 92.25 56 GLY B N 1
ATOM 1553 C CA . GLY B 1 56 ? 9.914 -22.234 5.465 1 92.25 56 GLY B CA 1
ATOM 1554 C C . GLY B 1 56 ? 8.531 -22.797 5.168 1 92.25 56 GLY B C 1
ATOM 1555 O O . GLY B 1 56 ? 7.562 -22.031 5.062 1 92.25 56 GLY B O 1
ATOM 1556 N N . TYR B 1 57 ? 8.523 -24.141 5.035 1 94.5 57 TYR B N 1
ATOM 1557 C CA . TYR B 1 57 ? 7.273 -24.828 4.742 1 94.5 57 TYR B CA 1
ATOM 1558 C C . TYR B 1 57 ? 6.227 -24.547 5.812 1 94.5 57 TYR B C 1
ATOM 1560 O O . TYR B 1 57 ? 5.078 -24.219 5.496 1 94.5 57 TYR B O 1
ATOM 1568 N N . THR B 1 58 ? 6.535 -24.594 7.043 1 94.88 58 THR B N 1
ATOM 1569 C CA . THR B 1 58 ? 5.602 -24.375 8.148 1 94.88 58 THR B CA 1
ATOM 1570 C C . THR B 1 58 ? 5.086 -22.953 8.156 1 94.88 58 THR B C 1
ATOM 1572 O O . THR B 1 58 ? 3.938 -22.703 8.531 1 94.88 58 THR B O 1
ATOM 1575 N N . THR B 1 59 ? 5.941 -22.031 7.77 1 95.5 59 THR B N 1
ATOM 1576 C CA . THR B 1 59 ? 5.539 -20.625 7.656 1 95.5 59 THR B CA 1
ATOM 1577 C C . THR B 1 59 ? 4.469 -20.469 6.578 1 95.5 59 THR B C 1
ATOM 1579 O O . THR B 1 59 ? 3.455 -19.797 6.805 1 95.5 59 THR B O 1
ATOM 1582 N N . VAL B 1 60 ? 4.754 -21.125 5.496 1 96.88 60 VAL B N 1
ATOM 1583 C CA . VAL B 1 60 ? 3.797 -21.062 4.398 1 96.88 60 VAL B CA 1
ATOM 1584 C C . VAL B 1 60 ? 2.475 -21.688 4.824 1 96.88 60 VAL B C 1
ATOM 1586 O O . VAL B 1 60 ? 1.403 -21.141 4.566 1 96.88 60 VAL B O 1
ATOM 1589 N N . LEU B 1 61 ? 2.559 -22.797 5.461 1 96.44 61 LEU B N 1
ATOM 1590 C CA . LEU B 1 61 ? 1.369 -23.484 5.953 1 96.44 61 LEU B CA 1
ATOM 1591 C C . LEU B 1 61 ? 0.567 -22.578 6.887 1 96.44 61 LEU B C 1
ATOM 1593 O O . LEU B 1 61 ? -0.637 -22.406 6.695 1 96.44 61 LEU B O 1
ATOM 1597 N N . LYS B 1 62 ? 1.157 -22 7.797 1 97.31 62 LYS B N 1
ATOM 1598 C CA . LYS B 1 62 ? 0.502 -21.125 8.766 1 97.31 62 LYS B CA 1
ATOM 1599 C C . LYS B 1 62 ? -0.117 -19.906 8.078 1 97.31 62 LYS B C 1
ATOM 1601 O O . LYS B 1 62 ? -1.234 -19.5 8.406 1 97.31 62 LYS B O 1
ATOM 1606 N N . LEU B 1 63 ? 0.649 -19.375 7.191 1 97.44 63 LEU B N 1
ATOM 1607 C CA . LEU B 1 63 ? 0.144 -18.219 6.465 1 97.44 63 LEU B CA 1
ATOM 1608 C C . LEU B 1 63 ? -1.122 -18.578 5.691 1 97.44 63 LEU B C 1
ATOM 1610 O O . LEU B 1 63 ? -2.088 -17.812 5.691 1 97.44 63 LEU B O 1
ATOM 1614 N N . MET B 1 64 ? -1.095 -19.672 5.062 1 97.5 64 MET B N 1
ATOM 1615 C CA . MET B 1 64 ? -2.256 -20.062 4.27 1 97.5 64 MET B CA 1
ATOM 1616 C C . MET B 1 64 ? -3.453 -20.359 5.164 1 97.5 64 MET B C 1
ATOM 1618 O O . MET B 1 64 ? -4.598 -20.109 4.781 1 97.5 64 MET B O 1
ATOM 1622 N N . GLN B 1 65 ? -3.188 -20.828 6.34 1 97 65 GLN B N 1
ATOM 1623 C CA . GLN B 1 65 ? -4.258 -21.016 7.316 1 97 65 GLN B CA 1
ATOM 1624 C C . GLN B 1 65 ? -4.828 -19.672 7.766 1 97 65 GLN B C 1
ATOM 1626 O O . GLN B 1 65 ? -6.047 -19.5 7.824 1 97 65 GLN B O 1
ATOM 1631 N N . ILE B 1 66 ? -3.984 -18.75 8.062 1 97.81 66 ILE B N 1
ATOM 1632 C CA . ILE B 1 66 ? -4.383 -17.406 8.445 1 97.81 66 ILE B CA 1
ATOM 1633 C C . ILE B 1 66 ? -5.18 -16.766 7.309 1 97.81 66 ILE B C 1
ATOM 1635 O O . ILE B 1 66 ? -6.199 -16.109 7.551 1 97.81 66 ILE B O 1
ATOM 1639 N N . MET B 1 67 ? -4.695 -16.953 6.148 1 97.81 67 MET B N 1
ATOM 1640 C CA . MET B 1 67 ? -5.371 -16.391 4.977 1 97.81 67 MET B CA 1
ATOM 1641 C C . MET B 1 67 ? -6.777 -16.969 4.84 1 97.81 67 MET B C 1
ATOM 1643 O O . MET B 1 67 ? -7.695 -16.281 4.391 1 97.81 67 MET B O 1
ATOM 1647 N N . THR B 1 68 ? -6.941 -18.188 5.137 1 96.69 68 THR B N 1
ATOM 1648 C CA . THR B 1 68 ? -8.258 -18.812 5.117 1 96.69 68 THR B CA 1
ATOM 1649 C C . THR B 1 68 ? -9.188 -18.172 6.137 1 96.69 68 THR B C 1
ATOM 1651 O O . THR B 1 68 ? -10.344 -17.859 5.828 1 96.69 68 THR B O 1
ATOM 1654 N N . GLU B 1 69 ? -8.688 -17.922 7.309 1 96.69 69 GLU B N 1
ATOM 1655 C CA . GLU B 1 69 ? -9.469 -17.281 8.359 1 96.69 69 GLU B CA 1
ATOM 1656 C C . GLU B 1 69 ? -9.867 -15.859 7.969 1 96.69 69 GLU B C 1
ATOM 1658 O O . GLU B 1 69 ? -10.969 -15.406 8.273 1 96.69 69 GLU B O 1
ATOM 1663 N N . LYS B 1 70 ? -8.922 -15.172 7.305 1 96.25 70 LYS B N 1
ATOM 1664 C CA . LYS B 1 70 ? -9.164 -13.797 6.871 1 96.25 70 LYS B CA 1
ATOM 1665 C C . LYS B 1 70 ? -10.125 -13.758 5.691 1 96.25 70 LYS B C 1
ATOM 1667 O O . LYS B 1 70 ? -10.672 -12.695 5.363 1 96.25 70 LYS B O 1
ATOM 1672 N N . GLY B 1 71 ? -10.273 -14.844 4.984 1 95.81 71 GLY B N 1
ATOM 1673 C CA . GLY B 1 71 ? -11.125 -14.891 3.801 1 95.81 71 GLY B CA 1
ATOM 1674 C C . GLY B 1 71 ? -10.391 -14.508 2.527 1 95.81 71 GLY B C 1
ATOM 1675 O O . GLY B 1 71 ? -11.016 -14.102 1.548 1 95.81 71 GLY B O 1
ATOM 1676 N N . LEU B 1 72 ? -9.102 -14.594 2.535 1 97.5 72 LEU B N 1
ATOM 1677 C CA . LEU B 1 72 ? -8.32 -14.305 1.336 1 97.5 72 LEU B CA 1
ATOM 1678 C C . LEU B 1 72 ? -8.258 -15.523 0.422 1 97.5 72 LEU B C 1
ATOM 1680 O O . LEU B 1 72 ? -8.133 -15.391 -0.797 1 97.5 72 LEU B O 1
ATOM 1684 N N . VAL B 1 73 ? -8.281 -16.719 1.018 1 97.31 73 VAL B N 1
ATOM 1685 C CA . VAL B 1 73 ? -8.289 -17.984 0.273 1 97.31 73 VAL B CA 1
ATOM 1686 C C . VAL B 1 73 ? -9.344 -18.922 0.849 1 97.31 73 VAL B C 1
ATOM 1688 O O . VAL B 1 73 ? -9.852 -18.688 1.948 1 97.31 73 VAL B O 1
ATOM 1691 N N . GLU B 1 74 ? -9.711 -19.828 0.055 1 95.62 74 GLU B N 1
ATOM 1692 C CA . GLU B 1 74 ? -10.57 -20.922 0.489 1 95.62 74 GLU B CA 1
ATOM 1693 C C . GLU B 1 74 ? -9.852 -22.266 0.371 1 95.62 74 GLU B C 1
ATOM 1695 O O . GLU B 1 74 ? -9.031 -22.453 -0.533 1 95.62 74 GLU B O 1
ATOM 1700 N N . ARG B 1 75 ? -10.125 -23.062 1.307 1 93.81 75 ARG B N 1
ATOM 1701 C CA . ARG B 1 75 ? -9.547 -24.391 1.321 1 93.81 75 ARG B CA 1
ATOM 1702 C C . ARG B 1 75 ? -10.586 -25.453 0.944 1 93.81 75 ARG B C 1
ATOM 1704 O O . ARG B 1 75 ? -11.688 -25.469 1.508 1 93.81 75 ARG B O 1
ATOM 1711 N N . ASP B 1 76 ? -10.289 -26.125 -0.134 1 85.69 76 ASP B N 1
ATOM 1712 C CA . ASP B 1 76 ? -11.125 -27.25 -0.517 1 85.69 76 ASP B CA 1
ATOM 1713 C C . ASP B 1 76 ? -10.758 -28.516 0.271 1 85.69 76 ASP B C 1
ATOM 1715 O O . ASP B 1 76 ? -9.656 -29.047 0.111 1 85.69 76 ASP B O 1
ATOM 1719 N N . GLU B 1 77 ? -11.633 -28.906 1.114 1 75.06 77 GLU B N 1
ATOM 1720 C CA . GLU B 1 77 ? -11.375 -30.047 1.988 1 75.06 77 GLU B CA 1
ATOM 1721 C C . GLU B 1 77 ? -11.828 -31.344 1.339 1 75.06 77 GLU B C 1
ATOM 1723 O O . GLU B 1 77 ? -11.719 -32.438 1.938 1 75.06 77 GLU B O 1
ATOM 1728 N N . SER B 1 78 ? -12.492 -31.266 0.244 1 74.44 78 SER B N 1
ATOM 1729 C CA . SER B 1 78 ? -13.062 -32.469 -0.354 1 74.44 78 SER B CA 1
ATOM 1730 C C . SER B 1 78 ? -11.969 -33.375 -0.929 1 74.44 78 SER B C 1
ATOM 1732 O O . SER B 1 78 ? -12.203 -34.562 -1.164 1 74.44 78 SER B O 1
ATOM 1734 N N . GLN B 1 79 ? -10.891 -32.719 -1.239 1 65.12 79 GLN B N 1
ATOM 1735 C CA . GLN B 1 79 ? -9.797 -33.5 -1.793 1 65.12 79 GLN B CA 1
ATOM 1736 C C . GLN B 1 79 ? -8.805 -33.906 -0.704 1 65.12 79 GLN B C 1
ATOM 1738 O O . GLN B 1 79 ? -8.789 -33.312 0.378 1 65.12 79 GLN B O 1
ATOM 1743 N N . ARG B 1 80 ? -8.312 -35.125 -0.849 1 66.75 80 ARG B N 1
ATOM 1744 C CA . ARG B 1 80 ? -7.316 -35.625 0.09 1 66.75 80 ARG B CA 1
ATOM 1745 C C . ARG B 1 80 ? -6.316 -34.531 0.469 1 66.75 80 ARG B C 1
ATOM 1747 O O . ARG B 1 80 ? -6 -34.375 1.647 1 66.75 80 ARG B O 1
ATOM 1754 N N . ALA B 1 81 ? -5.785 -33.875 -0.54 1 71.56 81 ALA B N 1
ATOM 1755 C CA . ALA B 1 81 ? -4.852 -32.781 -0.219 1 71.56 81 ALA B CA 1
ATOM 1756 C C . ALA B 1 81 ? -5.582 -31.453 -0.075 1 71.56 81 ALA B C 1
ATOM 1758 O O . ALA B 1 81 ? -6.551 -31.203 -0.79 1 71.56 81 ALA B O 1
ATOM 1759 N N . HIS B 1 82 ? -5.277 -30.734 1.065 1 86.62 82 HIS B N 1
ATOM 1760 C CA . HIS B 1 82 ? -5.844 -29.391 1.219 1 86.62 82 HIS B CA 1
ATOM 1761 C C . HIS B 1 82 ? -5.449 -28.484 0.056 1 86.62 82 HIS B C 1
ATOM 1763 O O . HIS B 1 82 ? -4.273 -28.156 -0.105 1 86.62 82 HIS B O 1
ATOM 1769 N N . VAL B 1 83 ? -6.355 -28.375 -0.844 1 94.62 83 VAL B N 1
ATOM 1770 C CA . VAL B 1 83 ? -6.156 -27.5 -2 1 94.62 83 VAL B CA 1
ATOM 1771 C C . VAL B 1 83 ? -6.727 -26.125 -1.715 1 94.62 83 VAL B C 1
ATOM 1773 O O . VAL B 1 83 ? -7.836 -26 -1.188 1 94.62 83 VAL B O 1
ATOM 1776 N N . TYR B 1 84 ? -5.906 -25.156 -1.98 1 96.88 84 TYR B N 1
ATOM 1777 C CA . TYR B 1 84 ? -6.289 -23.766 -1.729 1 96.88 84 TYR B CA 1
ATOM 1778 C C . TYR B 1 84 ? -6.566 -23.031 -3.035 1 96.88 84 TYR B C 1
ATOM 1780 O O . TYR B 1 84 ? -5.902 -23.281 -4.043 1 96.88 84 TYR B O 1
ATOM 1788 N N . ARG B 1 85 ? -7.516 -22.109 -2.963 1 96.25 85 ARG B N 1
ATOM 1789 C CA . ARG B 1 85 ? -7.809 -21.219 -4.082 1 96.25 85 ARG B CA 1
ATOM 1790 C C . ARG B 1 85 ? -8.055 -19.797 -3.6 1 96.25 85 ARG B C 1
ATOM 1792 O O . ARG B 1 85 ? -8.602 -19.594 -2.516 1 96.25 85 ARG B O 1
ATOM 1799 N N . PRO B 1 86 ? -7.613 -18.797 -4.418 1 96.88 86 PRO B N 1
ATOM 1800 C CA . PRO B 1 86 ? -7.906 -17.422 -4.023 1 96.88 86 PRO B CA 1
ATOM 1801 C C . PRO B 1 86 ? -9.398 -17.094 -4.059 1 96.88 86 PRO B C 1
ATOM 1803 O O . PRO B 1 86 ? -10.117 -17.578 -4.934 1 96.88 86 PRO B O 1
ATOM 1806 N N . ARG B 1 87 ? -9.828 -16.297 -3.111 1 95.94 87 ARG B N 1
ATOM 1807 C CA . ARG B 1 87 ? -11.234 -15.906 -3.068 1 95.94 87 ARG B CA 1
ATOM 1808 C C . ARG B 1 87 ? -11.523 -14.766 -4.039 1 95.94 87 ARG B C 1
ATOM 1810 O O . ARG B 1 87 ? -12.672 -14.547 -4.426 1 95.94 87 ARG B O 1
ATOM 1817 N N . ALA B 1 88 ? -10.586 -14 -4.359 1 95.44 88 ALA B N 1
ATOM 1818 C CA . ALA B 1 88 ? -10.719 -12.891 -5.297 1 95.44 88 ALA B CA 1
ATOM 1819 C C . ALA B 1 88 ? -9.703 -13 -6.43 1 95.44 88 ALA B C 1
ATOM 1821 O O . ALA B 1 88 ? -8.648 -13.617 -6.266 1 95.44 88 ALA B O 1
ATOM 1822 N N . THR B 1 89 ? -10.062 -12.461 -7.539 1 94.75 89 THR B N 1
ATOM 1823 C CA . THR B 1 89 ? -9.141 -12.43 -8.672 1 94.75 89 THR B CA 1
ATOM 1824 C C . THR B 1 89 ? -7.984 -11.477 -8.398 1 94.75 89 THR B C 1
ATOM 1826 O O . THR B 1 89 ? -8.07 -10.625 -7.52 1 94.75 89 THR B O 1
ATOM 1829 N N . GLU B 1 90 ? -6.961 -11.68 -9.148 1 94.38 90 GLU B N 1
ATOM 1830 C CA . GLU B 1 90 ? -5.828 -10.758 -9.086 1 94.38 90 GLU B CA 1
ATOM 1831 C C . GLU B 1 90 ? -6.262 -9.328 -9.398 1 94.38 90 GLU B C 1
ATOM 1833 O O . GLU B 1 90 ? -5.871 -8.391 -8.695 1 94.38 90 GLU B O 1
ATOM 1838 N N . GLN B 1 91 ? -7.105 -9.172 -10.336 1 89.69 91 GLN B N 1
ATOM 1839 C CA . GLN B 1 91 ? -7.562 -7.855 -10.758 1 89.69 91 GLN B CA 1
ATOM 1840 C C . GLN B 1 91 ? -8.359 -7.164 -9.656 1 89.69 91 GLN 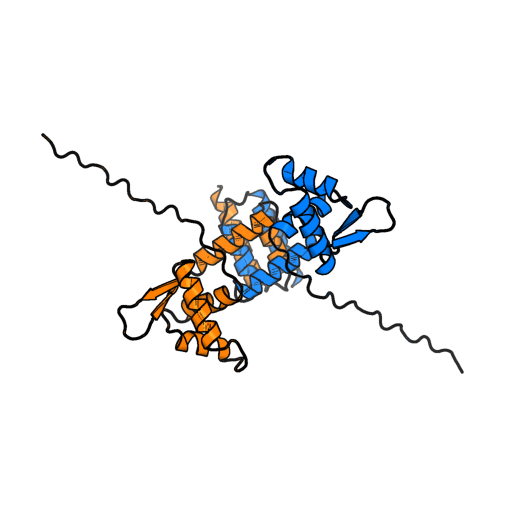B C 1
ATOM 1842 O O . GLN B 1 91 ? -8.141 -5.98 -9.383 1 89.69 91 GLN B O 1
ATOM 1847 N N . ARG B 1 92 ? -9.234 -7.887 -9.016 1 91.81 92 ARG B N 1
ATOM 1848 C CA . ARG B 1 92 ? -10.023 -7.316 -7.93 1 91.81 92 ARG B CA 1
ATOM 1849 C C . ARG B 1 92 ? -9.133 -6.879 -6.773 1 91.81 92 ARG B C 1
ATOM 1851 O O . ARG B 1 92 ? -9.32 -5.797 -6.215 1 91.81 92 ARG B O 1
ATOM 1858 N N . THR B 1 93 ? -8.172 -7.707 -6.457 1 94.44 93 THR B N 1
ATOM 1859 C CA . THR B 1 93 ? -7.254 -7.398 -5.367 1 94.44 93 THR B CA 1
ATOM 1860 C C . THR B 1 93 ? -6.395 -6.184 -5.707 1 94.44 93 THR B C 1
ATOM 1862 O O . THR B 1 93 ? -6.215 -5.293 -4.875 1 94.44 93 THR B O 1
ATOM 1865 N N . GLN B 1 94 ? -5.953 -6.113 -6.926 1 92.88 94 GLN B N 1
ATOM 1866 C CA . GLN B 1 94 ? -5.168 -4.977 -7.387 1 92.88 94 GLN B CA 1
ATOM 1867 C C . GLN B 1 94 ? -5.977 -3.684 -7.312 1 92.88 94 GLN B C 1
ATOM 1869 O O . GLN B 1 94 ? -5.477 -2.656 -6.855 1 92.88 94 GLN B O 1
ATOM 1874 N N . ARG B 1 95 ? -7.168 -3.74 -7.676 1 91.25 95 ARG B N 1
ATOM 1875 C CA . ARG B 1 95 ? -8.039 -2.566 -7.633 1 91.25 95 ARG B CA 1
ATOM 1876 C C . ARG B 1 95 ? -8.195 -2.061 -6.203 1 91.25 95 ARG B C 1
ATOM 1878 O O . ARG B 1 95 ? -8.141 -0.854 -5.957 1 91.25 95 ARG B O 1
ATOM 1885 N N . GLN B 1 96 ? -8.398 -2.998 -5.379 1 93.94 96 GLN B N 1
ATOM 1886 C CA . GLN B 1 96 ? -8.578 -2.613 -3.986 1 93.94 96 GLN B CA 1
ATOM 1887 C C . GLN B 1 96 ? -7.312 -1.994 -3.412 1 93.94 96 GLN B C 1
ATOM 1889 O O . GLN B 1 96 ? -7.371 -1.003 -2.682 1 93.94 96 GLN B O 1
ATOM 1894 N N . LEU B 1 97 ? -6.172 -2.6 -3.723 1 95.06 97 LEU B N 1
ATOM 1895 C CA . LEU B 1 97 ? -4.895 -2.072 -3.252 1 95.06 97 LEU B CA 1
ATOM 1896 C C . LEU B 1 97 ? -4.668 -0.656 -3.77 1 95.06 97 LEU B C 1
ATOM 1898 O O . LEU B 1 97 ? -4.199 0.213 -3.029 1 95.06 97 LEU B O 1
ATOM 1902 N N . VAL B 1 98 ? -5.012 -0.396 -4.961 1 94.25 98 VAL B N 1
ATOM 1903 C CA . VAL B 1 98 ? -4.855 0.914 -5.586 1 94.25 98 VAL B CA 1
ATOM 1904 C C . VAL B 1 98 ? -5.797 1.917 -4.918 1 94.25 98 VAL B C 1
ATOM 1906 O O . VAL B 1 98 ? -5.379 3.016 -4.543 1 94.25 98 VAL B O 1
ATOM 1909 N N . THR B 1 99 ? -7.02 1.51 -4.734 1 92.81 99 THR B N 1
ATOM 1910 C CA . THR B 1 99 ? -8.008 2.381 -4.109 1 92.81 99 THR B CA 1
ATOM 1911 C C . THR B 1 99 ? -7.562 2.789 -2.707 1 92.81 99 THR B C 1
ATOM 1913 O O . THR B 1 99 ? -7.641 3.965 -2.342 1 92.81 99 THR B O 1
ATOM 1916 N N . ASP B 1 100 ? -7.043 1.807 -2.037 1 93.19 100 ASP B N 1
ATOM 1917 C CA . ASP B 1 100 ? -6.578 2.068 -0.678 1 93.19 100 ASP B CA 1
ATOM 1918 C C . ASP B 1 100 ? -5.422 3.066 -0.675 1 93.19 100 ASP B C 1
ATOM 1920 O O . ASP B 1 100 ? -5.402 4 0.13 1 93.19 100 ASP B O 1
ATOM 1924 N N . LEU B 1 101 ? -4.508 2.857 -1.563 1 94.75 101 LEU B N 1
ATOM 1925 C CA . LEU B 1 101 ? -3.354 3.746 -1.633 1 94.75 101 LEU B CA 1
ATOM 1926 C C . LEU B 1 101 ? -3.773 5.152 -2.041 1 94.75 101 LEU B C 1
ATOM 1928 O O . LEU B 1 101 ? -3.27 6.141 -1.495 1 94.75 101 LEU B O 1
ATOM 1932 N N . VAL B 1 102 ? -4.66 5.293 -2.965 1 93.69 102 VAL B N 1
ATOM 1933 C CA . VAL B 1 102 ? -5.176 6.582 -3.414 1 93.69 102 VAL B CA 1
ATOM 1934 C C . VAL B 1 102 ? -5.766 7.344 -2.23 1 93.69 102 VAL B C 1
ATOM 1936 O O . VAL B 1 102 ? -5.438 8.516 -2.01 1 93.69 102 VAL B O 1
ATOM 1939 N N . ASP B 1 103 ? -6.535 6.684 -1.43 1 92.94 103 ASP B N 1
ATOM 1940 C CA . ASP B 1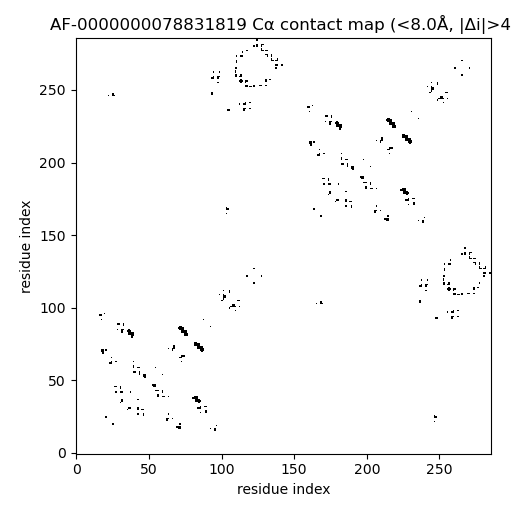 103 ? -7.227 7.305 -0.303 1 92.94 103 ASP B CA 1
ATOM 1941 C C . ASP B 1 103 ? -6.242 7.695 0.796 1 92.94 103 ASP B C 1
ATOM 1943 O O . ASP B 1 103 ? -6.348 8.781 1.373 1 92.94 103 ASP B O 1
ATOM 1947 N N . ARG B 1 104 ? -5.281 6.922 0.966 1 93.19 104 ARG B N 1
ATOM 1948 C CA . ARG B 1 104 ? -4.41 7.109 2.121 1 93.19 104 ARG B CA 1
ATOM 1949 C C . ARG B 1 104 ? -3.289 8.094 1.806 1 93.19 104 ARG B C 1
ATOM 1951 O O . ARG B 1 104 ? -2.852 8.844 2.678 1 93.19 104 ARG B O 1
ATOM 1958 N N . ALA B 1 105 ? -2.854 8.094 0.53 1 94.69 105 ALA B N 1
ATOM 1959 C CA . ALA B 1 105 ? -1.576 8.766 0.303 1 94.69 105 ALA B CA 1
ATOM 1960 C C . ALA B 1 105 ? -1.694 9.812 -0.803 1 94.69 105 ALA B C 1
ATOM 1962 O O . ALA B 1 105 ? -0.797 10.641 -0.983 1 94.69 105 ALA B O 1
ATOM 1963 N N . PHE B 1 106 ? -2.789 9.781 -1.465 1 91.56 106 PHE B N 1
ATOM 1964 C CA . PHE B 1 106 ? -2.85 10.68 -2.611 1 91.56 106 PHE B CA 1
ATOM 1965 C C . PHE B 1 106 ? -4.086 11.562 -2.539 1 91.56 106 PHE B C 1
ATOM 1967 O O . PHE B 1 106 ? -4.574 12.039 -3.564 1 91.56 106 PHE B O 1
ATOM 1974 N N . GLY B 1 107 ? -4.629 11.688 -1.386 1 87.62 107 GLY B N 1
ATOM 1975 C CA . GLY B 1 107 ? -5.734 12.609 -1.167 1 87.62 107 GLY B CA 1
ATOM 1976 C C . GLY B 1 107 ? -6.953 12.289 -2.016 1 87.62 107 GLY B C 1
ATOM 1977 O O . GLY B 1 107 ? -7.672 13.195 -2.439 1 87.62 107 GLY B O 1
ATOM 1978 N N . GLY B 1 108 ? -7.07 11.062 -2.367 1 89.5 108 GLY B N 1
ATOM 1979 C CA . GLY B 1 108 ? -8.234 10.648 -3.133 1 89.5 108 GLY B CA 1
ATOM 1980 C C . GLY B 1 108 ? -8.086 10.875 -4.625 1 89.5 108 GLY B C 1
ATOM 1981 O O . GLY B 1 108 ? -9.039 10.703 -5.383 1 89.5 108 GLY B O 1
ATOM 1982 N N . SER B 1 109 ? -6.914 11.125 -5.098 1 85.56 109 SER B N 1
ATOM 1983 C CA . SER B 1 109 ? -6.711 11.438 -6.508 1 85.56 109 SER B CA 1
ATOM 1984 C C . SER B 1 109 ? -6 10.297 -7.23 1 85.56 109 SER B C 1
ATOM 1986 O O . SER B 1 109 ? -4.773 10.172 -7.152 1 85.56 109 SER B O 1
ATOM 1988 N N . PRO B 1 110 ? -6.758 9.477 -7.988 1 88.31 110 PRO B N 1
ATOM 1989 C CA . PRO B 1 110 ? -6.121 8.43 -8.789 1 88.31 110 PRO B CA 1
ATOM 1990 C C . PRO B 1 110 ? -5.137 8.984 -9.82 1 88.31 110 PRO B C 1
ATOM 1992 O O . PRO B 1 110 ? -4.125 8.344 -10.117 1 88.31 110 PRO B O 1
ATOM 1995 N N . ALA B 1 111 ? -5.434 10.133 -10.297 1 81 111 ALA B N 1
ATOM 1996 C CA . ALA B 1 111 ? -4.574 10.766 -11.297 1 81 111 ALA B CA 1
ATOM 1997 C C . ALA B 1 111 ? -3.189 11.055 -10.719 1 81 111 ALA B C 1
ATOM 1999 O O . ALA B 1 111 ? -2.176 10.852 -11.391 1 81 111 ALA B O 1
ATOM 2000 N N . ARG B 1 112 ? -3.125 11.547 -9.547 1 84.56 112 ARG B N 1
ATOM 2001 C CA . ARG B 1 112 ? -1.848 11.836 -8.898 1 84.56 112 ARG B CA 1
ATOM 2002 C C . ARG B 1 112 ? -1.03 10.562 -8.711 1 84.56 112 ARG B C 1
ATOM 2004 O O . ARG B 1 112 ? 0.185 10.555 -8.914 1 84.56 112 ARG B O 1
ATOM 2011 N N . LEU B 1 113 ? -1.707 9.477 -8.344 1 91.12 113 LEU B N 1
ATOM 2012 C CA . LEU B 1 113 ? -1.03 8.188 -8.219 1 91.12 113 LEU B CA 1
ATOM 2013 C C . LEU B 1 113 ? -0.484 7.727 -9.562 1 91.12 113 LEU B C 1
ATOM 2015 O O . LEU B 1 113 ? 0.667 7.293 -9.656 1 91.12 113 LEU B O 1
ATOM 2019 N N . ALA B 1 114 ? -1.323 7.832 -10.508 1 87.62 114 ALA B N 1
ATOM 2020 C CA . ALA B 1 114 ? -0.92 7.402 -11.844 1 87.62 114 ALA B CA 1
ATOM 2021 C C . ALA B 1 114 ? 0.297 8.188 -12.328 1 87.62 114 ALA B C 1
ATOM 2023 O O . ALA B 1 114 ? 1.238 7.605 -12.875 1 87.62 114 ALA B O 1
ATOM 2024 N N . MET B 1 115 ? 0.275 9.414 -12.094 1 82.12 115 MET B N 1
ATOM 2025 C CA . MET B 1 115 ? 1.386 10.266 -12.492 1 82.12 115 MET B CA 1
ATOM 2026 C C . MET B 1 115 ? 2.664 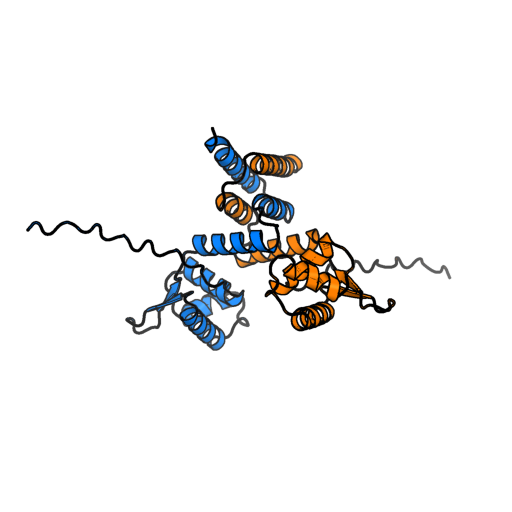9.891 -11.758 1 82.12 115 MET B C 1
ATOM 2028 O O . MET B 1 115 ? 3.74 9.828 -12.352 1 82.12 115 MET B O 1
ATOM 2032 N N . GLN B 1 116 ? 2.516 9.688 -10.492 1 87.19 116 GLN B N 1
ATOM 2033 C CA . GLN B 1 116 ? 3.676 9.281 -9.711 1 87.19 116 GLN B CA 1
ATOM 2034 C C . GLN B 1 116 ? 4.227 7.941 -10.195 1 87.19 116 GLN B C 1
ATOM 2036 O O . GLN B 1 116 ? 5.445 7.75 -10.242 1 87.19 116 GLN B O 1
ATOM 2041 N N . ALA B 1 117 ? 3.418 7.027 -10.492 1 89.62 117 ALA B N 1
ATOM 2042 C CA . ALA B 1 117 ? 3.82 5.715 -10.992 1 89.62 117 ALA B CA 1
ATOM 2043 C C . ALA B 1 117 ? 4.605 5.84 -12.289 1 89.62 117 ALA B C 1
ATOM 2045 O O . ALA B 1 117 ? 5.629 5.172 -12.477 1 89.62 117 ALA B O 1
ATOM 2046 N N . LEU B 1 118 ? 4.156 6.691 -13.023 1 82.62 118 LEU B N 1
ATOM 2047 C CA . LEU B 1 118 ? 4.75 6.836 -14.352 1 82.62 118 LEU B CA 1
ATOM 2048 C C . LEU B 1 118 ? 6.043 7.637 -14.281 1 82.62 118 LEU B C 1
ATOM 2050 O O . LEU B 1 118 ? 6.875 7.562 -15.188 1 82.62 118 LEU B O 1
ATOM 2054 N N . SER B 1 119 ? 6.207 8.375 -13.242 1 77.31 119 SER B N 1
ATOM 2055 C CA . SER B 1 119 ? 7.402 9.195 -13.086 1 77.31 119 SER B CA 1
ATOM 2056 C C . SER B 1 119 ? 8.539 8.398 -12.445 1 77.31 119 SER B C 1
ATOM 2058 O O . SER B 1 119 ? 9.695 8.812 -12.5 1 77.31 119 SER B O 1
ATOM 2060 N N . SER B 1 120 ? 8.273 7.371 -11.719 1 67.81 120 SER B N 1
ATOM 2061 C CA . SER B 1 120 ? 9.25 6.664 -10.891 1 67.81 120 SER B CA 1
ATOM 2062 C C . SER B 1 120 ? 10.273 5.934 -11.758 1 67.81 120 SER B C 1
ATOM 2064 O O . SER B 1 120 ? 11.414 5.723 -11.336 1 67.81 120 SER B O 1
ATOM 2066 N N . LYS B 1 121 ? 9.93 5.137 -12.719 1 61.31 121 LYS B N 1
ATOM 2067 C CA . LYS B 1 121 ? 10.906 4.426 -13.539 1 61.31 121 LYS B CA 1
ATOM 2068 C C . LYS B 1 121 ? 10.766 4.793 -15.008 1 61.31 121 LYS B C 1
ATOM 2070 O O . LYS B 1 121 ? 9.719 5.297 -15.43 1 61.31 121 LYS B O 1
ATOM 2075 N N . LYS B 1 122 ? 11.883 4.57 -15.773 1 55.84 122 LYS B N 1
ATOM 2076 C CA . LYS B 1 122 ? 11.93 4.66 -17.234 1 55.84 122 LYS B CA 1
ATOM 2077 C C . LYS B 1 122 ? 10.766 3.908 -17.859 1 55.84 122 LYS B C 1
ATOM 2079 O O . LYS B 1 122 ? 10.734 2.676 -17.844 1 55.84 122 LYS B O 1
ATOM 2084 N N . THR B 1 123 ? 9.688 4.441 -17.812 1 57.75 123 THR B N 1
ATOM 2085 C CA . THR B 1 123 ? 8.539 3.842 -18.484 1 57.75 123 THR B CA 1
ATOM 2086 C C . THR B 1 123 ? 8.82 3.648 -19.969 1 57.75 123 THR B C 1
ATOM 2088 O O . THR B 1 123 ? 9.273 4.574 -20.641 1 57.75 123 THR B O 1
ATOM 2091 N N . ARG B 1 124 ? 8.859 2.367 -20.297 1 55.22 124 ARG B N 1
ATOM 2092 C CA . ARG B 1 124 ? 9.109 2.035 -21.703 1 55.22 124 ARG B CA 1
ATOM 2093 C C . ARG B 1 124 ? 8.117 2.744 -22.609 1 55.22 124 ARG B C 1
ATOM 2095 O O . ARG B 1 124 ? 6.977 3.006 -22.219 1 55.22 124 ARG B O 1
ATOM 2102 N N . PRO B 1 125 ? 8.547 3.109 -23.797 1 54.34 125 PRO B N 1
ATOM 2103 C CA . PRO B 1 125 ? 7.695 3.789 -24.781 1 54.34 125 PRO B CA 1
ATOM 2104 C C . PRO B 1 125 ? 6.359 3.08 -24.984 1 54.34 125 PRO B C 1
ATOM 2106 O O . PRO B 1 125 ? 5.324 3.736 -25.125 1 54.34 125 PRO B O 1
ATOM 2109 N N . GLU B 1 126 ? 6.34 1.756 -25.016 1 54.22 126 GLU B N 1
ATOM 2110 C CA . GLU B 1 126 ? 5.113 1 -25.25 1 54.22 126 GLU B CA 1
ATOM 2111 C C . GLU B 1 126 ? 4.121 1.193 -24.109 1 54.22 126 GLU B C 1
ATOM 2113 O O . GLU B 1 126 ? 2.912 1.267 -24.328 1 54.22 126 GLU B O 1
ATOM 2118 N N . GLU B 1 127 ? 4.613 1.275 -23.031 1 52.22 127 GLU B N 1
ATOM 2119 C CA . GLU B 1 127 ? 3.742 1.447 -21.859 1 52.22 127 GLU B CA 1
ATOM 2120 C C . GLU B 1 127 ? 3.141 2.85 -21.828 1 52.22 127 GLU B C 1
ATOM 2122 O O . GLU B 1 127 ? 1.971 3.02 -21.484 1 52.22 127 GLU B O 1
ATOM 2127 N N . LEU B 1 128 ? 3.855 3.773 -22.203 1 55.81 128 LEU B N 1
ATOM 2128 C CA . LEU B 1 128 ? 3.367 5.141 -22.328 1 55.81 128 LEU B CA 1
ATOM 2129 C C . LEU B 1 128 ? 2.248 5.223 -23.359 1 55.81 128 LEU B C 1
ATOM 2131 O O . LEU B 1 128 ? 1.266 5.941 -23.172 1 55.81 128 LEU B O 1
ATOM 2135 N N . ALA B 1 129 ? 2.363 4.445 -24.406 1 56.53 129 ALA B N 1
ATOM 2136 C CA . ALA B 1 129 ? 1.337 4.426 -25.438 1 56.53 129 ALA B CA 1
ATOM 2137 C C . ALA B 1 129 ? 0.026 3.855 -24.906 1 56.53 129 ALA B C 1
ATOM 2139 O O . ALA B 1 129 ? -1.053 4.359 -25.234 1 56.53 129 ALA B O 1
ATOM 2140 N N . GLU B 1 130 ? 0.045 2.867 -24.188 1 52.75 130 GLU B N 1
ATOM 2141 C CA . GLU B 1 130 ? -1.161 2.281 -23.609 1 52.75 130 GLU B CA 1
ATOM 2142 C C . GLU B 1 130 ? -1.838 3.25 -22.641 1 52.75 130 GLU B C 1
ATOM 2144 O O . GLU B 1 130 ? -3.066 3.346 -22.609 1 52.75 130 GLU B O 1
ATOM 2149 N N . LEU B 1 131 ? -1.152 3.893 -22.016 1 55.88 131 LEU B N 1
ATOM 2150 C CA . LEU B 1 131 ? -1.695 4.879 -21.078 1 55.88 131 LEU B CA 1
ATOM 2151 C C . LEU B 1 131 ? -2.377 6.016 -21.828 1 55.88 131 LEU B C 1
ATOM 2153 O O . LEU B 1 131 ? -3.436 6.492 -21.422 1 55.88 131 LEU B O 1
ATOM 2157 N N . ARG B 1 132 ? -1.81 6.398 -22.906 1 57.41 132 ARG B N 1
ATOM 2158 C CA . ARG B 1 132 ? -2.428 7.379 -23.781 1 57.41 132 ARG B CA 1
ATOM 2159 C C . ARG B 1 132 ? -3.785 6.895 -24.281 1 57.41 132 ARG B C 1
ATOM 2161 O O . ARG B 1 132 ? -4.754 7.656 -24.312 1 57.41 132 ARG B O 1
ATOM 2168 N N . ARG B 1 133 ? -3.785 5.738 -24.656 1 56.78 133 ARG B N 1
ATOM 2169 C CA . ARG B 1 133 ? -5.031 5.16 -25.141 1 56.78 133 ARG B CA 1
ATOM 2170 C C . ARG B 1 133 ? -6.09 5.129 -24.047 1 56.78 133 ARG B C 1
ATOM 2172 O O . ARG B 1 133 ? -7.258 5.441 -24.297 1 56.78 133 ARG B O 1
ATOM 2179 N N . LEU B 1 134 ? -5.68 4.781 -23.016 1 51.09 134 LEU B N 1
ATOM 2180 C CA . LEU B 1 134 ? -6.633 4.723 -21.922 1 51.09 134 LEU B CA 1
ATOM 2181 C C . LEU B 1 134 ? -7.129 6.121 -21.547 1 51.09 134 LEU B C 1
ATOM 2183 O O . LEU B 1 134 ? -8.32 6.316 -21.312 1 51.09 134 LEU B O 1
ATOM 2187 N N . LEU B 1 135 ? -6.195 7.031 -21.5 1 56.38 135 LEU B N 1
ATOM 2188 C CA . LEU B 1 135 ? -6.566 8.422 -21.234 1 56.38 135 LEU B CA 1
ATOM 2189 C C . LEU B 1 135 ? -7.531 8.93 -22.312 1 56.38 135 LEU B C 1
ATOM 2191 O O . LEU B 1 135 ? -8.477 9.656 -22 1 56.38 135 LEU B O 1
ATOM 2195 N N . ASP B 1 136 ? -7.266 8.547 -23.469 1 56.47 136 ASP B N 1
ATOM 2196 C CA . ASP B 1 136 ? -8.141 8.906 -24.594 1 56.47 136 ASP B CA 1
ATOM 2197 C C . ASP B 1 136 ? -9.531 8.289 -24.406 1 56.47 136 ASP B C 1
ATOM 2199 O O . ASP B 1 136 ? -10.539 8.938 -24.703 1 56.47 136 ASP B O 1
ATOM 2203 N N . THR B 1 137 ? -9.555 7.082 -24.094 1 54.19 137 THR B N 1
ATOM 2204 C CA . THR B 1 137 ? -10.828 6.402 -23.891 1 54.19 137 THR B CA 1
ATOM 2205 C C . THR B 1 137 ? -11.602 7.02 -22.734 1 54.19 137 THR B C 1
ATOM 2207 O O . THR B 1 137 ? -12.82 7.168 -22.797 1 54.19 137 THR B O 1
ATOM 2210 N N . LEU B 1 138 ? -10.852 7.273 -21.797 1 50.62 138 LEU B N 1
ATOM 2211 C CA . LEU B 1 138 ? -11.508 7.918 -20.656 1 50.62 138 LEU B CA 1
ATOM 2212 C C . LEU B 1 138 ? -11.953 9.328 -21.016 1 50.62 138 LEU B C 1
ATOM 2214 O O . LEU B 1 138 ? -13.008 9.781 -20.562 1 50.62 138 LEU B O 1
ATOM 2218 N N . GLU B 1 139 ? -11.148 10.008 -21.703 1 50.59 139 GLU B N 1
ATOM 2219 C CA . GLU B 1 139 ? -11.578 11.297 -22.234 1 50.59 139 GLU B CA 1
ATOM 2220 C C . GLU B 1 139 ? -12.672 11.133 -23.281 1 50.59 139 GLU B C 1
ATOM 2222 O O . GLU B 1 139 ? -13.562 11.977 -23.391 1 50.59 139 GLU B O 1
ATOM 2227 N N . GLY B 1 140 ? -12.492 10.227 -24.219 1 50.88 140 GLY B N 1
ATOM 2228 C CA . GLY B 1 140 ? -13.508 10.055 -25.234 1 50.88 140 GLY B CA 1
ATOM 2229 C C . GLY B 1 140 ? -14.844 9.586 -24.688 1 50.88 140 GLY B C 1
ATOM 2230 O O . GLY B 1 140 ? -15.859 9.664 -25.375 1 50.88 140 GLY B O 1
ATOM 2231 N N . GLY B 1 141 ? -14.938 8.82 -23.688 1 43.53 141 GLY B N 1
ATOM 2232 C CA . GLY B 1 141 ? -16.297 8.461 -23.281 1 43.53 141 GLY B CA 1
ATOM 2233 C C . GLY B 1 141 ? -17.078 9.641 -22.734 1 43.53 141 GLY B C 1
ATOM 2234 O O . GLY B 1 141 ? -18.25 9.5 -22.391 1 43.53 141 GLY B O 1
ATOM 2235 N N . GLU B 1 142 ? -16.484 10.703 -22.234 1 38.72 142 GLU B N 1
ATOM 2236 C CA . GLU B 1 142 ? -17.375 11.805 -21.875 1 38.72 142 GLU B CA 1
ATOM 2237 C C . GLU B 1 142 ? -17.781 12.602 -23.109 1 38.72 142 GLU B C 1
ATOM 2239 O O . GLU B 1 142 ? -18.484 13.609 -23 1 38.72 142 GLU B O 1
ATOM 2244 N N . GLU B 1 143 ? -17.438 12.219 -24.344 1 33.59 143 GLU B N 1
ATOM 2245 C CA . GLU B 1 143 ? -18.359 12.812 -25.328 1 33.59 143 GLU B CA 1
ATOM 2246 C C . GLU B 1 143 ? -19.688 12.062 -25.359 1 33.59 143 GLU B C 1
ATOM 2248 O O . GLU B 1 143 ? -19.719 10.844 -25.172 1 33.59 143 GLU B O 1
#

Nearest PDB structures (foldseek):
  1sd6-assembly1_B  TM=8.804E-01  e=7.566E-06  Staphylococcus aureus
  1sax-assembly1_A  TM=8.648E-01  e=5.565E-06  Staphylococcus aureus subsp. aureus N315
  1sd4-assembly1_B  TM=7.647E-01  e=2.150E-05  Staphylococcus aureus
  4rb2-assembly1_C  TM=7.570E-01  e=5.755E-03  Magnetospirillum gryphiswaldense MSR-1 v2
  4esf-assembly1_A-2  TM=6.758E-01  e=4.109E-02  Bacillus cereus ATCC 10987

Solvent-accessible surface area (backbone atoms only — not comparable to full-atom values): 16552 Å² total; per-residue (Å²): 134,80,86,72,80,73,76,73,74,71,76,69,70,67,80,68,82,71,74,82,70,51,72,71,51,41,53,50,48,51,47,32,69,74,72,33,75,36,34,62,65,57,49,40,50,63,69,21,64,91,34,80,85,43,80,49,64,68,56,50,47,50,48,53,52,51,30,37,76,64,57,54,28,42,71,42,72,88,44,93,60,62,29,33,35,65,65,60,53,70,66,60,50,47,48,50,54,44,52,51,47,22,54,68,71,40,80,60,30,36,53,60,50,21,48,50,30,54,66,71,49,89,63,52,63,70,48,35,50,52,49,40,51,49,32,45,50,58,46,54,63,76,102,134,82,82,72,79,71,75,74,76,71,76,70,72,67,81,66,82,74,74,80,70,52,73,70,51,39,54,52,48,52,48,34,71,73,73,33,73,35,34,61,66,56,48,40,49,64,69,21,65,90,34,80,84,43,81,49,65,68,57,48,48,51,50,53,51,49,32,37,75,65,56,54,28,43,71,43,74,88,44,94,60,60,30,33,38,66,64,60,54,71,66,58,50,48,49,50,54,44,52,50,45,21,53,69,72,38,80,62,30,34,53,59,48,22,49,48,31,52,66,72,50,90,62,51,63,69,47,34,51,53,49,40,50,49,31,44,49,59,46,54,63,74,102

InterPro domains:
  IPR005650 BlaI transcriptional regulatory family [PF03965] (22-136)
  IPR005650 BlaI transcriptional regulatory family [PIRSF019455] (15-140)
  IPR036388 Winged helix-like DNA-binding domain superfamily [G3DSA:1.10.10.10] (15-86)
  IPR036390 Winged helix DNA-binding domain superfamily [SSF46785] (18-139)